Protein AF-0000000080098002 (afdb_homodimer)

pLDDT: mean 81.78, std 16.82, range [31.64, 97.38]

Foldseek 3Di:
DEEAEAEDPVGAAADEAEADAEDLPQPPPDDCVVHDQWDKDDDPDQKIWIDGDFWIFIWGKDFDPDKDFDWAWPPPVPVPDDYTYIYGHHIYGMYTYGHDYIHGNPPPPPD/DEEAEAEDPVGAAEDEAEADAEDLPQPPPDDCVVHDQWDKDDDPDFKIWIDGDQWIFIWGKDFDPDKDWDWAWDPPVPVPDDYTYIYGHHIYGMYTYGHDYIDGNPPPPPD

Sequence (222 aa):
MQIKLIPTPDGINEWMAIELHGMISPQEGSSFDGKTLGTICWGDRNNVYMIIGNQTLEGKISKTDRPLLVIQRSGDKNQDCGEKNATVKAVIRKKLVFKTRPRPLVLSTSIMQIKLIPTPDGINEWMAIELHGMISPQEGSSFDGKTLGTICWGDRNNVYMIIGNQTLEGKISKTDRPLLVIQRSGDKNQDCGEKNATVKAVIRKKLVFKTRPRPLVLSTSI

Organism: NCBI:txid1611254

Structure (mmCIF, N/CA/C/O backbone):
data_AF-0000000080098002-model_v1
#
loop_
_entity.id
_entity.type
_entity.pdbx_description
1 polymer 'Uncharacterized protein'
#
loop_
_atom_site.group_PDB
_atom_site.id
_atom_site.type_symbol
_atom_site.label_atom_id
_atom_site.label_alt_id
_atom_site.label_comp_id
_atom_site.label_asym_id
_atom_site.label_entity_id
_atom_site.label_seq_id
_atom_site.pdbx_PDB_ins_code
_atom_site.Cartn_x
_atom_site.Cartn_y
_atom_site.Cartn_z
_atom_site.occupancy
_atom_site.B_iso_or_equiv
_atom_site.auth_seq_id
_atom_site.auth_comp_id
_atom_site.auth_asym_id
_atom_site.auth_atom_id
_atom_site.pdbx_PDB_model_num
ATOM 1 N N . MET A 1 1 ? 13.406 19.328 6.195 1 81 1 MET A N 1
ATOM 2 C CA . MET A 1 1 ? 12.906 18.781 4.938 1 81 1 MET A CA 1
ATOM 3 C C . MET A 1 1 ? 11.438 18.406 5.055 1 81 1 MET A C 1
ATOM 5 O O . MET A 1 1 ? 11 17.922 6.105 1 81 1 MET A O 1
ATOM 9 N N . GLN A 1 2 ? 10.609 18.984 4.133 1 89.38 2 GLN A N 1
ATOM 10 C CA . GLN A 1 2 ? 9.18 18.719 4.211 1 89.38 2 GLN A CA 1
ATOM 11 C C . GLN A 1 2 ? 8.664 18.078 2.922 1 89.38 2 GLN A C 1
ATOM 13 O O . GLN A 1 2 ? 9.219 18.312 1.845 1 89.38 2 GLN A O 1
ATOM 18 N N . ILE A 1 3 ? 7.625 17.25 3.066 1 92.81 3 ILE A N 1
ATOM 19 C CA . ILE A 1 3 ? 6.992 16.609 1.924 1 92.81 3 ILE A CA 1
ATOM 20 C C . ILE A 1 3 ? 5.484 16.844 1.96 1 92.81 3 ILE A C 1
ATOM 22 O O . ILE A 1 3 ? 4.816 16.516 2.939 1 92.81 3 ILE A O 1
ATOM 26 N N . LYS A 1 4 ? 5.016 17.453 0.95 1 93.25 4 LYS A N 1
ATOM 27 C CA . LYS A 1 4 ? 3.574 17.656 0.835 1 93.25 4 LYS A CA 1
ATOM 28 C C . LYS A 1 4 ? 2.896 16.438 0.219 1 93.25 4 LYS A C 1
ATOM 30 O O . LYS A 1 4 ? 3.354 15.906 -0.798 1 93.25 4 LYS A O 1
ATOM 35 N N . LEU A 1 5 ? 1.887 16.047 0.808 1 93.62 5 LEU A N 1
ATOM 36 C CA . LEU A 1 5 ? 1.094 14.93 0.316 1 93.62 5 LEU A CA 1
ATOM 37 C C . LEU A 1 5 ? -0.047 15.414 -0.571 1 93.62 5 LEU A C 1
ATOM 39 O O . LEU A 1 5 ? -0.961 16.094 -0.097 1 93.62 5 LEU A O 1
ATOM 43 N N . ILE A 1 6 ? -0.059 15.047 -1.746 1 92.88 6 ILE A N 1
ATOM 44 C CA . ILE A 1 6 ? -1.059 15.5 -2.705 1 92.88 6 ILE A CA 1
ATOM 45 C C . ILE A 1 6 ? -1.745 14.297 -3.35 1 92.88 6 ILE A C 1
ATOM 47 O O . ILE A 1 6 ? -1.105 13.516 -4.059 1 92.88 6 ILE A O 1
ATOM 51 N N . PRO A 1 7 ? -3.051 14.164 -3.123 1 93 7 PRO A N 1
ATOM 52 C CA . PRO A 1 7 ? -3.75 13.062 -3.793 1 93 7 PRO A CA 1
ATOM 53 C C . PRO A 1 7 ? -3.777 13.219 -5.312 1 93 7 PRO A C 1
ATOM 55 O O . PRO A 1 7 ? -3.574 14.32 -5.824 1 93 7 PRO A O 1
ATOM 58 N N . THR A 1 8 ? -3.998 12.133 -5.984 1 91.88 8 THR A N 1
ATOM 59 C CA . THR A 1 8 ? -4.191 12.203 -7.426 1 91.88 8 THR A CA 1
ATOM 60 C C . THR A 1 8 ? -5.387 13.094 -7.766 1 91.88 8 THR A C 1
ATOM 62 O O . THR A 1 8 ? -6.266 13.305 -6.93 1 91.88 8 THR A O 1
ATOM 65 N N . PRO A 1 9 ? -5.383 13.672 -8.914 1 88.31 9 PRO A N 1
ATOM 66 C CA . PRO A 1 9 ? -6.508 14.523 -9.32 1 88.31 9 PRO A CA 1
ATOM 67 C C . PRO A 1 9 ? -7.852 13.797 -9.219 1 88.31 9 PRO A C 1
ATOM 69 O O . PRO A 1 9 ? -8.883 14.438 -8.984 1 88.31 9 PRO A O 1
ATOM 72 N N . ASP A 1 10 ? -7.898 12.461 -9.422 1 87.62 10 ASP A N 1
ATOM 73 C CA . ASP A 1 10 ? -9.125 11.672 -9.344 1 87.62 10 ASP A CA 1
ATOM 74 C C . ASP A 1 10 ? -9.445 11.297 -7.898 1 87.62 10 ASP A C 1
ATOM 76 O O . ASP A 1 10 ? -10.406 10.57 -7.637 1 87.62 10 ASP A O 1
ATOM 80 N N . GLY A 1 11 ? -8.641 11.82 -6.996 1 88.25 11 GLY A N 1
ATOM 81 C CA . GLY A 1 11 ? -8.844 11.508 -5.59 1 88.25 11 GLY A CA 1
ATOM 82 C C . GLY A 1 11 ? -8.023 10.32 -5.121 1 88.25 11 GLY A C 1
ATOM 83 O O . GLY A 1 11 ? -6.984 10.008 -5.707 1 88.25 11 GLY A O 1
ATOM 84 N N . ILE A 1 12 ? -8.492 9.828 -4.051 1 86.75 12 ILE A N 1
ATOM 85 C CA . ILE A 1 12 ? -7.809 8.68 -3.475 1 86.75 12 ILE A CA 1
ATOM 86 C C . ILE A 1 12 ? -8.594 7.406 -3.781 1 86.75 12 ILE A C 1
ATOM 88 O O . ILE A 1 12 ? -9.758 7.273 -3.387 1 86.75 12 ILE A O 1
ATOM 92 N N . ASN A 1 13 ? -8 6.555 -4.531 1 90.31 13 ASN A N 1
ATOM 93 C CA . ASN A 1 13 ? -8.625 5.281 -4.879 1 90.31 13 ASN A CA 1
ATOM 94 C C . ASN A 1 13 ? -8.352 4.215 -3.826 1 90.31 13 ASN A C 1
ATOM 96 O O . ASN A 1 13 ? -7.371 4.305 -3.082 1 90.31 13 ASN A O 1
ATOM 100 N N . GLU A 1 14 ? -9.273 3.275 -3.818 1 94.88 14 GLU A N 1
ATOM 101 C CA . GLU A 1 14 ? -9.047 2.154 -2.91 1 94.88 14 GLU A CA 1
ATOM 102 C C . GLU A 1 14 ? -8.406 0.976 -3.635 1 94.88 14 GLU A C 1
ATOM 104 O O . GLU A 1 14 ? -8.914 0.519 -4.66 1 94.88 14 GLU A O 1
ATOM 109 N N . TRP A 1 15 ? -7.305 0.565 -3.152 1 96.69 15 TRP A N 1
ATOM 110 C CA . TRP A 1 15 ? -6.562 -0.593 -3.643 1 96.69 15 TRP A CA 1
ATOM 111 C C . TRP A 1 15 ? -6.422 -1.648 -2.551 1 96.69 15 TRP A C 1
ATOM 113 O O . TRP A 1 15 ? -6.965 -1.495 -1.455 1 96.69 15 TRP A O 1
ATOM 123 N N . MET A 1 16 ? -5.77 -2.783 -2.908 1 97.06 16 MET A N 1
ATOM 124 C CA . MET A 1 16 ? -5.535 -3.869 -1.958 1 97.06 16 MET A CA 1
ATOM 125 C C . MET A 1 16 ? -4.047 -4.156 -1.812 1 97.06 16 MET A C 1
ATOM 127 O O . MET A 1 16 ? -3.254 -3.811 -2.691 1 97.06 16 MET A O 1
ATOM 131 N N . ALA A 1 17 ? -3.758 -4.742 -0.722 1 97.38 17 ALA A N 1
ATOM 132 C CA . ALA A 1 17 ? -2.375 -5.172 -0.515 1 97.38 17 ALA A CA 1
ATOM 133 C C . ALA A 1 17 ? -2.283 -6.691 -0.402 1 97.38 17 ALA A C 1
ATOM 135 O O . ALA A 1 17 ? -3.264 -7.355 -0.057 1 97.38 17 ALA A O 1
ATOM 136 N N . ILE A 1 18 ? -1.164 -7.254 -0.684 1 95.94 18 ILE A N 1
ATOM 137 C CA . ILE A 1 18 ? -0.85 -8.672 -0.517 1 95.94 18 ILE A CA 1
ATOM 138 C C . ILE A 1 18 ? 0.359 -8.82 0.403 1 95.94 18 ILE A C 1
ATOM 140 O O . ILE A 1 18 ? 1.411 -8.227 0.16 1 95.94 18 ILE A O 1
ATOM 144 N N . GLU A 1 19 ? 0.193 -9.5 1.392 1 94.12 19 GLU A N 1
ATOM 145 C CA . GLU A 1 19 ? 1.282 -9.891 2.279 1 94.12 19 GLU A CA 1
ATOM 146 C C . GLU A 1 19 ? 1.703 -11.336 2.029 1 94.12 19 GLU A C 1
ATOM 148 O O . GLU A 1 19 ? 0.891 -12.258 2.156 1 94.12 19 GLU A O 1
ATOM 153 N N . LEU A 1 20 ? 2.887 -11.586 1.679 1 86.38 20 LEU A N 1
ATOM 154 C CA . LEU A 1 20 ? 3.387 -12.914 1.328 1 86.38 20 LEU A CA 1
ATOM 155 C C . LEU A 1 20 ? 4.387 -13.406 2.367 1 86.38 20 LEU A C 1
ATOM 157 O O . LEU A 1 20 ? 5.301 -12.672 2.754 1 86.38 20 LEU A O 1
ATOM 161 N N . HIS A 1 21 ? 3.947 -14.508 2.875 1 77.88 21 HIS A N 1
ATOM 162 C CA . HIS A 1 21 ? 4.852 -15.156 3.82 1 77.88 21 HIS A CA 1
ATOM 163 C C . HIS A 1 21 ? 5.68 -16.234 3.135 1 77.88 21 HIS A C 1
ATOM 165 O O . HIS A 1 21 ? 5.164 -16.984 2.309 1 77.88 21 HIS A O 1
ATOM 171 N N . GLY A 1 22 ? 7.008 -16.016 3.098 1 69.31 22 GLY A N 1
ATOM 172 C CA . GLY A 1 22 ? 7.867 -17.062 2.584 1 69.31 22 GLY A CA 1
ATOM 173 C C . GLY A 1 22 ? 8.727 -16.625 1.414 1 69.31 22 GLY A C 1
ATOM 174 O O . GLY A 1 22 ? 8.672 -15.461 1.004 1 69.31 22 GLY A O 1
ATOM 175 N N . MET A 1 23 ? 9.688 -17.547 1.001 1 62.81 23 MET A N 1
ATOM 176 C CA . MET A 1 23 ? 10.609 -17.281 -0.098 1 62.81 23 MET A CA 1
ATOM 177 C C . MET A 1 23 ? 9.961 -17.594 -1.442 1 62.81 23 MET A C 1
ATOM 179 O O . MET A 1 23 ? 9.383 -18.672 -1.623 1 62.81 23 MET A O 1
ATOM 183 N N . ILE A 1 24 ? 9.367 -16.438 -2.02 1 63.53 24 ILE A N 1
ATOM 184 C CA . ILE A 1 24 ? 8.898 -16.656 -3.381 1 63.53 24 ILE A CA 1
ATOM 185 C C . ILE A 1 24 ? 10.086 -16.719 -4.336 1 63.53 24 ILE A C 1
ATOM 187 O O . ILE A 1 24 ? 10.906 -15.789 -4.375 1 63.53 24 ILE A O 1
ATOM 191 N N . SER A 1 25 ? 10.594 -17.859 -4.562 1 55.56 25 SER A N 1
ATOM 192 C CA . SER A 1 25 ? 11.695 -18 -5.504 1 55.56 25 SER A CA 1
ATOM 193 C C . SER A 1 25 ? 11.242 -17.719 -6.934 1 55.56 25 SER A C 1
ATOM 195 O O . SER A 1 25 ? 10.375 -18.422 -7.457 1 55.56 25 SER A O 1
ATOM 197 N N . PRO A 1 26 ? 11.422 -16.359 -7.316 1 55.03 26 PRO A N 1
ATOM 198 C CA . PRO A 1 26 ? 11.156 -16.281 -8.758 1 55.03 26 PRO A CA 1
ATOM 199 C C . PRO A 1 26 ? 11.727 -17.469 -9.523 1 55.03 26 PRO A C 1
ATOM 201 O O . PRO A 1 26 ? 12.734 -18.047 -9.117 1 55.03 26 PRO A O 1
ATOM 204 N N . GLN A 1 27 ? 10.891 -18.078 -10.281 1 54.12 27 GLN A N 1
ATOM 205 C CA . GLN A 1 27 ? 11.602 -19.031 -11.133 1 54.12 27 GLN A CA 1
ATOM 206 C C . GLN A 1 27 ? 12.93 -18.453 -11.617 1 54.12 27 GLN A C 1
ATOM 208 O O . GLN A 1 27 ? 13.016 -17.25 -11.914 1 54.12 27 GLN A O 1
ATOM 213 N N . GLU A 1 28 ? 14.039 -19.047 -11.336 1 48.56 28 GLU A N 1
ATOM 214 C CA . GLU A 1 28 ? 15.406 -18.688 -11.711 1 48.56 28 GLU A CA 1
ATOM 215 C C . GLU A 1 28 ? 15.438 -17.906 -13.016 1 48.56 28 GLU A C 1
ATOM 217 O O . GLU A 1 28 ? 14.977 -18.391 -14.055 1 48.56 28 GLU A O 1
ATOM 222 N N . GLY A 1 29 ? 15.883 -16.641 -12.969 1 52.84 29 GLY A N 1
ATOM 223 C CA . GLY A 1 29 ? 16.203 -15.844 -14.133 1 52.84 29 GLY A CA 1
ATOM 224 C C . GLY A 1 29 ? 15.016 -15.023 -14.625 1 52.84 29 GLY A C 1
ATOM 225 O O . GLY A 1 29 ? 15.141 -14.281 -15.609 1 52.84 29 GLY A O 1
ATOM 226 N N . SER A 1 30 ? 13.852 -15.32 -14.172 1 55.59 30 SER A N 1
ATOM 227 C CA . SER A 1 30 ? 12.75 -14.664 -14.867 1 55.59 30 SER A CA 1
ATOM 228 C C . SER A 1 30 ? 12.289 -13.422 -14.125 1 55.59 30 SER A C 1
ATOM 230 O O . SER A 1 30 ? 12.18 -13.43 -12.891 1 55.59 30 SER A O 1
ATOM 232 N N . SER A 1 31 ? 12.688 -12.242 -14.5 1 62.59 31 SER A N 1
ATOM 233 C CA . SER A 1 31 ? 12.055 -10.992 -14.078 1 62.59 31 SER A CA 1
ATOM 234 C C . SER A 1 31 ? 10.57 -10.984 -14.43 1 62.59 31 SER A C 1
ATOM 236 O O . SER A 1 31 ? 10.172 -11.508 -15.469 1 62.59 31 SER A O 1
ATOM 238 N N . PHE A 1 32 ? 9.734 -10.695 -13.492 1 65.12 32 PHE A N 1
ATOM 239 C CA . PHE A 1 32 ? 8.297 -10.664 -13.75 1 65.12 32 PHE A CA 1
ATOM 240 C C . PHE A 1 32 ? 7.887 -9.32 -14.344 1 65.12 32 PHE A C 1
ATOM 242 O O . PHE A 1 32 ? 6.695 -9 -14.406 1 65.12 32 PHE A O 1
ATOM 249 N N . ASP A 1 33 ? 8.938 -8.656 -14.859 1 68.69 33 ASP A N 1
ATOM 250 C CA . ASP A 1 33 ? 8.578 -7.332 -15.359 1 68.69 33 ASP A CA 1
ATOM 251 C C . ASP A 1 33 ? 7.598 -7.434 -16.531 1 68.69 33 ASP A C 1
ATOM 253 O O . ASP A 1 33 ? 7.953 -7.922 -17.594 1 68.69 33 ASP A O 1
ATOM 257 N N . GLY A 1 34 ? 6.426 -6.98 -16.234 1 74.12 34 GLY A N 1
ATOM 258 C CA . GLY A 1 34 ? 5.41 -7 -17.281 1 74.12 34 GLY A CA 1
ATOM 259 C C . GLY A 1 34 ? 4.789 -8.367 -17.484 1 74.12 34 GLY A C 1
ATOM 260 O O . GLY A 1 34 ? 3.943 -8.555 -18.359 1 74.12 34 GLY A O 1
ATOM 261 N N . LYS A 1 35 ? 5.277 -9.289 -16.797 1 84.25 35 LYS A N 1
ATOM 262 C CA . LYS A 1 35 ? 4.715 -10.633 -16.906 1 84.25 35 LYS A CA 1
ATOM 263 C C . LYS A 1 35 ? 3.936 -11 -15.641 1 84.25 35 LYS A C 1
ATOM 265 O O . LYS A 1 35 ? 4.078 -10.352 -14.602 1 84.25 35 LYS A O 1
ATOM 270 N N . THR A 1 36 ? 3.195 -12.016 -15.812 1 87.5 36 THR A N 1
ATOM 271 C CA . THR A 1 36 ? 2.355 -12.438 -14.695 1 87.5 36 THR A CA 1
ATOM 272 C C . THR A 1 36 ? 3.209 -12.953 -13.539 1 87.5 36 THR A C 1
ATOM 274 O O . THR A 1 36 ? 4.016 -13.867 -13.719 1 87.5 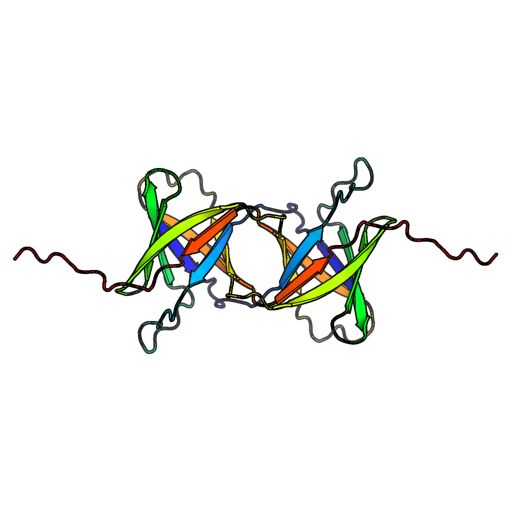36 THR A O 1
ATOM 277 N N . LEU A 1 37 ? 3.062 -12.406 -12.43 1 87.94 37 LEU A N 1
ATOM 278 C CA . LEU A 1 37 ? 3.768 -12.781 -11.203 1 87.94 37 LEU A CA 1
ATOM 279 C C . LEU A 1 37 ? 3.107 -13.984 -10.547 1 87.94 37 LEU A C 1
ATOM 281 O O . LEU A 1 37 ? 3.791 -14.836 -9.977 1 87.94 37 LEU A O 1
ATOM 285 N N . GLY A 1 38 ? 1.783 -14 -10.672 1 91.31 38 GLY A N 1
ATOM 286 C CA . GLY A 1 38 ? 0.974 -15.031 -10.047 1 91.31 38 GLY A CA 1
ATOM 287 C C . GLY A 1 38 ? -0.514 -14.852 -10.281 1 91.31 38 GLY A C 1
ATOM 288 O O . GLY A 1 38 ? -0.929 -13.898 -10.953 1 91.31 38 GLY A O 1
ATOM 289 N N . THR A 1 39 ? -1.172 -15.922 -9.781 1 92.12 39 THR A N 1
ATOM 290 C CA . THR A 1 39 ? -2.621 -15.922 -9.953 1 92.12 39 THR A CA 1
ATOM 291 C C . THR A 1 39 ? -3.324 -16.109 -8.609 1 92.12 39 THR A C 1
ATOM 293 O O . THR A 1 39 ? -2.986 -17.016 -7.852 1 92.12 39 THR A O 1
ATOM 296 N N . ILE A 1 40 ? -4.234 -15.195 -8.344 1 93.88 40 ILE A N 1
ATOM 297 C CA . ILE A 1 40 ? -5.047 -15.281 -7.137 1 93.88 40 ILE A CA 1
ATOM 298 C C . ILE A 1 40 ? -6.359 -16 -7.449 1 93.88 40 ILE A C 1
ATOM 300 O O . ILE A 1 40 ? -7 -15.719 -8.469 1 93.88 40 ILE A O 1
ATOM 304 N N . CYS A 1 41 ? -6.766 -16.906 -6.637 1 92.75 41 CYS A N 1
ATOM 305 C CA . CYS A 1 41 ? -8.031 -17.625 -6.727 1 92.75 41 CYS A CA 1
ATOM 306 C C . CYS A 1 41 ? -8.812 -17.516 -5.426 1 92.75 41 CYS A C 1
ATOM 308 O O . CYS A 1 41 ? -8.266 -17.75 -4.344 1 92.75 41 CYS A O 1
ATOM 310 N N . TRP A 1 42 ? -9.992 -17.109 -5.652 1 90.56 42 TRP A N 1
ATOM 311 C CA . TRP A 1 42 ? -10.82 -16.984 -4.457 1 90.56 42 TRP A CA 1
ATOM 312 C C . TRP A 1 42 ? -11.406 -18.344 -4.059 1 90.56 42 TRP A C 1
ATOM 314 O O . TRP A 1 42 ? -11.875 -19.094 -4.91 1 90.56 42 TRP A O 1
ATOM 324 N N . GLY A 1 43 ? -11.289 -18.656 -2.809 1 88.38 43 GLY A N 1
ATOM 325 C CA . GLY A 1 43 ? -11.93 -19.828 -2.25 1 88.38 43 GLY A CA 1
ATOM 326 C C . GLY A 1 43 ? -13.242 -19.531 -1.561 1 88.38 43 GLY A C 1
ATOM 327 O O . GLY A 1 43 ? -13.938 -18.578 -1.929 1 88.38 43 GLY A O 1
ATOM 328 N N . ASP A 1 44 ? -13.68 -20.469 -0.71 1 87.69 44 ASP A N 1
ATOM 329 C CA . ASP A 1 44 ? -14.891 -20.25 0.082 1 87.69 44 ASP A CA 1
ATOM 330 C C . ASP A 1 44 ? -14.641 -19.234 1.195 1 87.69 44 ASP A C 1
ATOM 332 O O . ASP A 1 44 ? -13.508 -19.062 1.646 1 87.69 44 ASP A O 1
ATOM 336 N N . ARG A 1 45 ? -15.711 -18.453 1.558 1 84.25 45 ARG A N 1
ATOM 337 C CA . ARG A 1 45 ? -15.688 -17.469 2.637 1 84.25 45 ARG A CA 1
ATOM 338 C C . ARG A 1 45 ? -14.539 -16.484 2.453 1 84.25 45 ARG A C 1
ATOM 340 O O . ARG A 1 45 ? -14.469 -15.781 1.438 1 84.25 45 ARG A O 1
ATOM 347 N N . ASN A 1 46 ? -13.586 -16.391 3.426 1 87.06 46 ASN A N 1
ATOM 348 C CA . ASN A 1 46 ? -12.516 -15.398 3.412 1 87.06 46 ASN A CA 1
ATOM 349 C C . ASN A 1 46 ? -11.172 -16.031 3.041 1 87.06 46 ASN A C 1
ATOM 351 O O . ASN A 1 46 ? -10.117 -15.43 3.252 1 87.06 46 ASN A O 1
ATOM 355 N N . ASN A 1 47 ? -11.391 -17.281 2.375 1 92.94 47 ASN A N 1
ATOM 356 C CA . ASN A 1 47 ? -10.156 -17.938 1.965 1 92.94 47 ASN A CA 1
ATOM 357 C C . ASN A 1 47 ? -9.719 -17.5 0.572 1 92.94 47 ASN A C 1
ATOM 359 O O . ASN A 1 47 ? -10.555 -17.297 -0.313 1 92.94 47 ASN A O 1
ATOM 363 N N . VAL A 1 48 ? -8.406 -17.406 0.387 1 94 48 VAL A N 1
ATOM 364 C CA . VAL A 1 48 ? -7.836 -17.062 -0.908 1 94 48 VAL A CA 1
ATOM 365 C C . VAL A 1 48 ? -6.574 -17.891 -1.158 1 94 48 VAL A C 1
ATOM 367 O O . VAL A 1 48 ? -5.867 -18.25 -0.217 1 94 48 VAL A O 1
ATOM 370 N N . TYR A 1 49 ? -6.375 -18.141 -2.447 1 92.88 49 TYR A N 1
ATOM 371 C CA . TYR A 1 49 ? -5.211 -18.906 -2.861 1 92.88 49 TYR A CA 1
ATOM 372 C C . TYR A 1 49 ? -4.387 -18.141 -3.893 1 92.88 49 TYR A C 1
ATOM 374 O O . TYR A 1 49 ? -4.93 -17.344 -4.648 1 92.88 49 TYR A O 1
ATOM 382 N N . MET A 1 50 ? -3.178 -18.484 -3.893 1 92.62 50 MET A N 1
ATOM 383 C CA . MET A 1 50 ? -2.293 -17.922 -4.902 1 92.62 50 MET A CA 1
ATOM 384 C C . MET A 1 50 ? -1.392 -18.984 -5.504 1 92.62 50 MET A C 1
ATOM 386 O O . MET A 1 50 ? -0.861 -19.828 -4.785 1 92.62 50 MET A O 1
ATOM 390 N N . ILE A 1 51 ? -1.287 -18.859 -6.734 1 91.25 51 ILE A N 1
ATOM 391 C CA . ILE A 1 51 ? -0.352 -19.719 -7.449 1 91.25 51 ILE A CA 1
ATOM 392 C C . ILE A 1 51 ? 0.807 -18.875 -7.992 1 91.25 51 ILE A C 1
ATOM 394 O O . ILE A 1 51 ? 0.596 -17.938 -8.758 1 91.25 51 ILE A O 1
ATOM 398 N N . ILE A 1 52 ? 1.954 -19.219 -7.621 1 87.31 52 ILE A N 1
ATOM 399 C CA . ILE A 1 52 ? 3.16 -18.578 -8.117 1 87.31 52 ILE A CA 1
ATOM 400 C C . ILE A 1 52 ? 4.141 -19.625 -8.641 1 87.31 52 ILE A C 1
ATOM 402 O O . ILE A 1 52 ? 4.648 -20.438 -7.863 1 87.31 52 ILE A O 1
ATOM 406 N N . GLY A 1 53 ? 4.52 -19.281 -9.961 1 81.31 53 GLY A N 1
ATOM 407 C CA . GLY A 1 53 ? 5.312 -20.344 -10.547 1 81.31 53 GLY A CA 1
ATOM 408 C C . GLY A 1 53 ? 4.641 -21.703 -10.477 1 81.31 53 GLY A C 1
ATOM 409 O O . GLY A 1 53 ? 3.529 -21.875 -10.977 1 81.31 53 GLY A O 1
ATOM 410 N N . ASN A 1 54 ? 5.344 -22.578 -9.688 1 82.56 54 ASN A N 1
ATOM 411 C CA . ASN A 1 54 ? 4.832 -23.922 -9.508 1 82.56 54 ASN A CA 1
ATOM 412 C C . ASN A 1 54 ? 4.434 -24.188 -8.062 1 82.56 54 ASN A C 1
ATOM 414 O O . ASN A 1 54 ? 4.316 -25.344 -7.645 1 82.56 54 ASN A O 1
ATOM 418 N N . GLN A 1 55 ? 4.254 -23.156 -7.367 1 86.31 55 GLN A N 1
ATOM 419 C CA . GLN A 1 55 ? 3.908 -23.266 -5.953 1 86.31 55 GLN A CA 1
ATOM 420 C C . GLN A 1 55 ? 2.535 -22.656 -5.68 1 86.31 55 GLN A C 1
ATOM 422 O O . GLN A 1 55 ? 2.115 -21.719 -6.371 1 86.31 55 GLN A O 1
ATOM 427 N N . THR A 1 56 ? 1.906 -23.234 -4.645 1 89.12 56 THR A N 1
ATOM 428 C CA . THR A 1 56 ? 0.619 -22.703 -4.207 1 89.12 56 THR A CA 1
ATOM 429 C C . THR A 1 56 ? 0.699 -22.219 -2.768 1 89.12 56 THR A C 1
ATOM 431 O O . THR A 1 56 ? 1.31 -22.8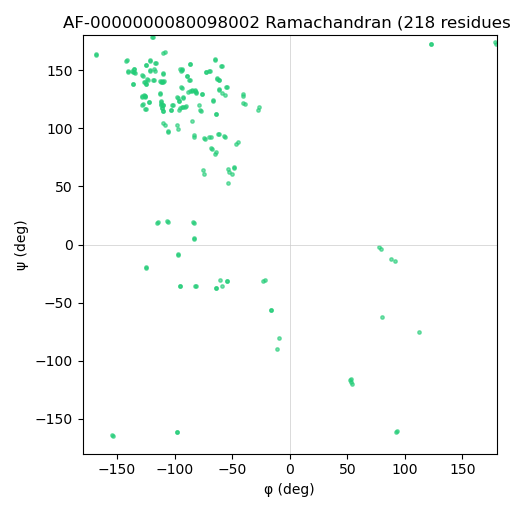59 -1.915 1 89.12 56 THR A O 1
ATOM 434 N N . LEU A 1 57 ? 0.003 -21.078 -2.539 1 90.69 57 LEU A N 1
ATOM 435 C CA . LEU A 1 57 ? -0.105 -20.516 -1.193 1 90.69 57 LEU A CA 1
ATOM 436 C C . LEU A 1 57 ? -1.565 -20.359 -0.785 1 90.69 57 LEU A C 1
ATOM 438 O O . LEU A 1 57 ? -2.412 -20.016 -1.612 1 90.69 57 LEU A O 1
ATOM 442 N N . GLU A 1 58 ? -1.771 -20.641 0.467 1 92.38 58 GLU A N 1
ATOM 443 C CA . GLU A 1 58 ? -3.1 -20.422 1.028 1 92.38 58 GLU A CA 1
ATOM 444 C C . GLU A 1 58 ? -3.096 -19.234 1.996 1 92.38 58 GLU A C 1
ATOM 446 O O . GLU A 1 58 ? -2.18 -19.094 2.807 1 92.38 58 GLU A O 1
ATOM 451 N N . GLY A 1 59 ? -4.164 -18.5 1.9 1 94.31 59 GLY A N 1
ATOM 452 C CA . GLY A 1 59 ? -4.277 -17.344 2.777 1 94.31 59 GLY A CA 1
ATOM 453 C C . GLY A 1 59 ? -5.711 -16.938 3.051 1 94.31 59 GLY A C 1
ATOM 454 O O . GLY A 1 59 ? -6.629 -17.734 2.908 1 94.31 59 GLY A O 1
ATOM 455 N N . LYS A 1 60 ? -5.824 -15.625 3.596 1 95.38 60 LYS A N 1
ATOM 456 C CA . LYS A 1 60 ? -7.121 -15.062 3.947 1 95.38 60 LYS A CA 1
ATOM 457 C C . LYS A 1 60 ? -7.184 -13.578 3.605 1 95.38 60 LYS A C 1
ATOM 459 O O . LYS A 1 60 ? -6.148 -12.922 3.475 1 95.38 60 LYS A O 1
ATOM 464 N N . ILE A 1 61 ? -8.422 -13.203 3.473 1 94.62 61 ILE A N 1
ATOM 465 C CA . ILE A 1 61 ? -8.656 -11.773 3.363 1 94.62 61 ILE A CA 1
ATOM 466 C C . 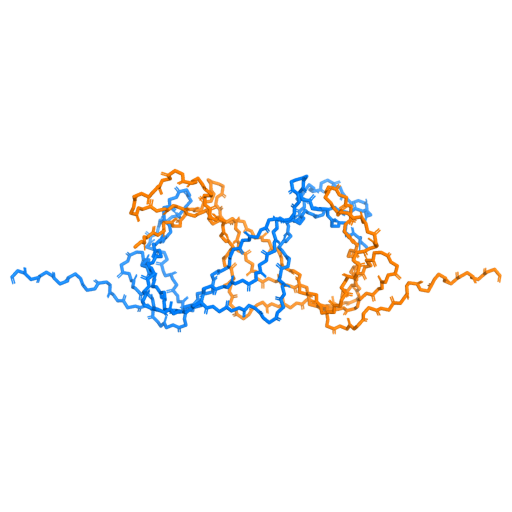ILE A 1 61 ? -8.789 -11.164 4.758 1 94.62 61 ILE A C 1
ATOM 468 O O . ILE A 1 61 ? -9.523 -11.68 5.598 1 94.62 61 ILE A O 1
ATOM 472 N N . SER A 1 62 ? -8.117 -10.117 4.98 1 94.69 62 SER A N 1
ATOM 473 C CA . SER A 1 62 ? -8.164 -9.445 6.273 1 94.69 62 SER A CA 1
ATOM 474 C C . SER A 1 62 ? -8.297 -7.938 6.105 1 94.69 62 SER A C 1
ATOM 476 O O . SER A 1 62 ? -7.758 -7.359 5.16 1 94.69 62 SER A O 1
ATOM 478 N N . LYS A 1 63 ? -8.969 -7.355 7.066 1 94.94 63 LYS A N 1
ATOM 479 C CA . LYS A 1 63 ? -9.031 -5.895 7.121 1 94.94 63 LYS A CA 1
ATOM 480 C C . LYS A 1 63 ? -7.84 -5.328 7.895 1 94.94 63 LYS A C 1
ATOM 482 O O . LYS A 1 63 ? -7.398 -5.918 8.883 1 94.94 63 LYS A O 1
ATOM 487 N N . THR A 1 64 ? -7.383 -4.281 7.43 1 92.81 64 THR A N 1
ATOM 488 C CA . THR A 1 64 ? -6.348 -3.604 8.195 1 92.81 64 THR A CA 1
ATOM 489 C C . THR A 1 64 ? -6.93 -2.992 9.469 1 92.81 64 THR A C 1
ATOM 491 O O . THR A 1 64 ? -8.102 -2.609 9.5 1 92.81 64 THR A O 1
ATOM 494 N N . ASP A 1 65 ? 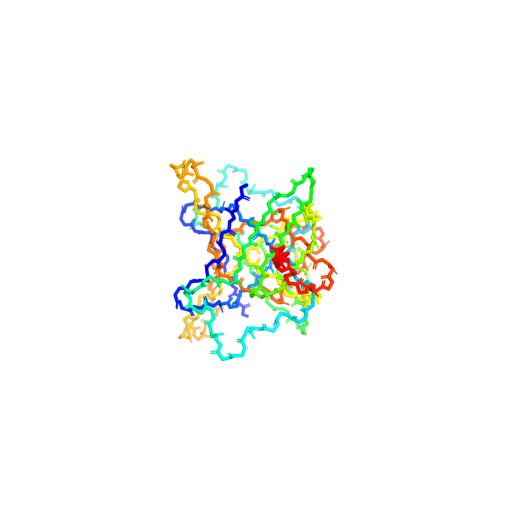-6.129 -2.932 10.461 1 88.88 65 ASP A N 1
ATOM 495 C CA . ASP A 1 65 ? -6.582 -2.283 11.688 1 88.88 65 ASP A CA 1
ATOM 496 C C . ASP A 1 65 ? -6.852 -0.798 11.453 1 88.88 65 ASP A C 1
ATOM 498 O O . ASP A 1 65 ? -7.789 -0.235 12.023 1 88.88 65 ASP A O 1
ATOM 502 N N . ARG A 1 66 ? -6.012 -0.251 10.656 1 88.44 66 ARG A N 1
ATOM 503 C CA . ARG A 1 66 ? -6.145 1.135 10.219 1 88.44 66 ARG A CA 1
ATOM 504 C C . ARG A 1 66 ? -5.906 1.258 8.719 1 88.44 66 ARG A C 1
ATOM 506 O O . ARG A 1 66 ? -5.098 0.52 8.148 1 88.44 66 ARG A O 1
ATOM 513 N N . PRO A 1 67 ? -6.566 2.264 8.172 1 92.75 67 PRO A N 1
ATOM 514 C CA . PRO A 1 67 ? -6.277 2.477 6.754 1 92.75 67 PRO A CA 1
ATOM 515 C C . PRO A 1 67 ? -4.82 2.857 6.496 1 92.75 67 PRO A C 1
ATOM 517 O O . PRO A 1 67 ? -4.211 3.564 7.301 1 92.75 67 PRO A O 1
ATOM 520 N N . LEU A 1 68 ? -4.344 2.336 5.398 1 95.62 68 LEU A N 1
ATOM 521 C CA . LEU A 1 68 ? -2.988 2.662 4.973 1 95.62 68 LEU A CA 1
ATOM 522 C C . LEU A 1 68 ? -3.006 3.525 3.715 1 95.62 68 LEU A C 1
ATOM 524 O O . LEU A 1 68 ? -3.543 3.117 2.684 1 95.62 68 LEU A O 1
ATOM 528 N N . LEU A 1 69 ? -2.492 4.715 3.84 1 95.5 69 LEU A N 1
ATOM 529 C CA . LEU A 1 69 ? -2.283 5.516 2.639 1 95.5 69 LEU A CA 1
ATOM 530 C C . LEU A 1 69 ? -0.992 5.113 1.935 1 95.5 69 LEU A C 1
ATOM 532 O O . LEU A 1 69 ? 0.053 4.977 2.576 1 95.5 69 LEU A O 1
ATOM 536 N N . VAL A 1 70 ? -1.046 4.879 0.675 1 97.25 70 VAL A N 1
ATOM 537 C CA . VAL A 1 70 ? 0.126 4.551 -0.129 1 97.25 70 VAL A CA 1
ATOM 538 C C . VAL A 1 70 ? 0.641 5.805 -0.829 1 97.25 70 VAL A C 1
ATOM 540 O O . VAL A 1 70 ? -0.105 6.473 -1.549 1 97.25 70 VAL A O 1
ATOM 543 N N . ILE A 1 71 ? 1.929 6.07 -0.627 1 96.44 71 ILE A N 1
ATOM 544 C CA . ILE A 1 71 ? 2.449 7.309 -1.197 1 96.44 71 ILE A CA 1
ATOM 545 C C . ILE A 1 71 ? 3.66 7.004 -2.074 1 96.44 71 ILE A C 1
ATOM 547 O O . ILE A 1 71 ? 4.449 6.109 -1.767 1 96.44 71 ILE A O 1
ATOM 551 N N . GLN A 1 72 ? 3.723 7.648 -3.117 1 95.38 72 GLN A N 1
ATOM 552 C CA . GLN A 1 72 ? 4.855 7.617 -4.035 1 95.38 72 GLN A CA 1
ATOM 553 C C . GLN A 1 72 ? 5.621 8.938 -4.008 1 95.38 72 GLN A C 1
ATOM 555 O O . GLN A 1 72 ? 5.066 9.992 -4.328 1 95.38 72 GLN A O 1
ATOM 560 N N . ARG A 1 73 ? 6.871 8.883 -3.66 1 89.94 73 ARG A N 1
ATOM 561 C CA . ARG A 1 73 ? 7.688 10.094 -3.619 1 89.94 73 ARG A CA 1
ATOM 562 C C . ARG A 1 73 ? 8.086 10.539 -5.023 1 89.94 73 ARG A C 1
ATOM 564 O O . ARG A 1 73 ? 8.453 9.703 -5.859 1 89.94 73 ARG A O 1
ATOM 571 N N . SER A 1 74 ? 7.891 11.727 -5.355 1 81.25 74 SER A N 1
ATOM 572 C CA . SER A 1 74 ? 8.234 12.266 -6.668 1 81.25 74 SER A CA 1
ATOM 573 C C . SER A 1 74 ? 9.742 12.305 -6.871 1 81.25 74 SER A C 1
ATOM 575 O O . SER A 1 74 ? 10.492 12.594 -5.938 1 81.25 74 SER A O 1
ATOM 577 N N . GLY A 1 75 ? 10.547 11.109 -7.309 1 63.5 75 GLY A N 1
ATOM 578 C CA . GLY A 1 75 ? 11.969 11.047 -7.629 1 63.5 75 GLY A CA 1
ATOM 579 C C . GLY A 1 75 ? 12.555 12.398 -8 1 63.5 75 GLY A C 1
ATOM 580 O O . GLY A 1 75 ? 13.727 12.492 -8.375 1 63.5 75 GLY A O 1
ATOM 581 N N . ASP A 1 76 ? 11.883 13.195 -8.523 1 51.25 76 ASP A N 1
ATOM 582 C CA . ASP A 1 76 ? 12.641 14.258 -9.172 1 51.25 76 ASP A CA 1
ATOM 583 C C . ASP A 1 76 ? 13.742 14.789 -8.258 1 51.25 76 ASP A C 1
ATOM 585 O O . ASP A 1 76 ? 13.469 15.219 -7.133 1 51.25 76 ASP A O 1
ATOM 589 N N . LYS A 1 77 ? 14.969 13.984 -8.391 1 48.56 77 LYS A N 1
ATOM 590 C CA . LYS A 1 77 ? 16.297 14.367 -7.926 1 48.56 77 LYS A CA 1
ATOM 591 C C . LYS A 1 77 ? 16.359 15.859 -7.633 1 48.56 77 LYS A C 1
ATOM 593 O O . LYS A 1 77 ? 17.281 16.328 -6.941 1 48.56 77 LYS A O 1
ATOM 598 N N . ASN A 1 78 ? 16 16.516 -8.734 1 42.44 78 ASN A N 1
ATOM 599 C CA . ASN A 1 78 ? 16.516 17.875 -8.781 1 42.44 78 ASN A CA 1
ATOM 600 C C . ASN A 1 78 ? 16 18.703 -7.605 1 42.44 78 ASN A C 1
ATOM 602 O O . ASN A 1 78 ? 16.297 19.891 -7.508 1 42.44 78 ASN A O 1
ATOM 606 N N . GLN A 1 79 ? 14.758 18.312 -7.195 1 46.25 79 GLN A N 1
ATOM 607 C CA . GLN A 1 79 ? 14.43 19.469 -6.371 1 46.25 79 GLN A CA 1
ATOM 608 C C . GLN A 1 79 ? 15.18 19.422 -5.043 1 46.25 79 GLN A C 1
ATOM 610 O O . GLN A 1 79 ? 14.875 18.609 -4.172 1 46.25 79 GLN A O 1
ATOM 615 N N . ASP A 1 80 ? 16.422 19.5 -5.176 1 44.91 80 ASP A N 1
ATOM 616 C CA . ASP A 1 80 ? 17.391 19.766 -4.105 1 44.91 80 ASP A CA 1
ATOM 617 C C . ASP A 1 80 ? 16.672 20.203 -2.828 1 44.91 80 ASP A C 1
ATOM 619 O O . ASP A 1 80 ? 16.984 19.719 -1.739 1 44.91 80 ASP A O 1
ATOM 623 N N . CYS A 1 81 ? 16.453 21.656 -2.707 1 45.12 81 CYS A N 1
ATOM 624 C CA . CYS A 1 81 ? 16.266 22.656 -1.667 1 45.12 81 CYS A CA 1
ATOM 625 C C . CYS A 1 81 ? 14.797 22.734 -1.252 1 45.12 81 CYS A C 1
ATOM 627 O O . CYS A 1 81 ? 13.93 23.031 -2.074 1 45.12 81 CYS A O 1
ATOM 629 N N . GLY A 1 82 ? 14.156 22.266 -0.075 1 60.47 82 GLY A N 1
ATOM 630 C CA . GLY A 1 82 ? 13.164 22.578 0.939 1 60.47 82 GLY A CA 1
ATOM 631 C C . GLY A 1 82 ? 11.938 21.688 0.874 1 60.47 82 GLY A C 1
ATOM 632 O O . GLY A 1 82 ? 11.633 20.969 1.827 1 60.47 82 GLY A O 1
ATOM 633 N N . GLU A 1 83 ? 10.992 21.969 -0.21 1 65 83 GLU A N 1
ATOM 634 C CA . GLU A 1 83 ? 9.648 21.422 -0.183 1 65 83 GLU A CA 1
ATOM 635 C C . GLU A 1 83 ? 9.484 20.312 -1.224 1 65 83 GLU A C 1
ATOM 637 O O . GLU A 1 83 ? 9.656 20.547 -2.422 1 65 83 GLU A O 1
ATOM 642 N N . LYS A 1 84 ? 9.484 18.984 -0.927 1 86.5 84 LYS A N 1
ATOM 643 C CA . LYS A 1 84 ? 9.211 17.859 -1.817 1 86.5 84 LYS A CA 1
ATOM 644 C C . LYS A 1 84 ? 7.742 17.453 -1.752 1 86.5 84 LYS A C 1
ATOM 646 O O . LYS A 1 84 ? 7.027 17.828 -0.824 1 86.5 84 LYS A O 1
ATOM 651 N N . ASN A 1 85 ? 7.277 16.906 -2.875 1 91.12 85 ASN A N 1
ATOM 652 C CA . ASN A 1 85 ? 5.91 16.406 -2.912 1 91.12 85 ASN A CA 1
ATOM 653 C C . ASN A 1 85 ? 5.871 14.875 -2.992 1 91.12 85 ASN A C 1
ATOM 655 O O . ASN A 1 85 ? 6.793 14.258 -3.527 1 91.12 85 ASN A O 1
ATOM 659 N N . ALA A 1 86 ? 4.949 14.289 -2.445 1 94.06 86 ALA A N 1
ATOM 660 C CA . ALA A 1 86 ? 4.578 12.883 -2.615 1 94.06 86 ALA A CA 1
ATOM 661 C C . ALA A 1 86 ? 3.115 12.75 -3.035 1 94.06 86 ALA A C 1
ATOM 663 O O . ALA A 1 86 ? 2.25 13.469 -2.533 1 94.06 86 ALA A O 1
ATOM 664 N N . THR A 1 87 ? 2.914 11.922 -3.887 1 94.44 87 THR A N 1
ATOM 665 C CA . THR A 1 87 ? 1.553 11.695 -4.359 1 94.44 87 THR A CA 1
ATOM 666 C C . THR A 1 87 ? 0.887 10.57 -3.568 1 94.44 87 THR A C 1
ATOM 668 O O . THR A 1 87 ? 1.456 9.484 -3.418 1 94.44 87 THR A O 1
ATOM 671 N N . VAL A 1 88 ? -0.256 10.867 -3.035 1 95.06 88 VAL A N 1
ATOM 672 C CA . VAL A 1 88 ? -1.079 9.828 -2.424 1 95.06 88 VAL A CA 1
ATOM 673 C C . VAL A 1 88 ? -1.802 9.031 -3.512 1 95.06 88 VAL A C 1
ATOM 675 O O . VAL A 1 88 ? -2.727 9.547 -4.148 1 95.06 88 VAL A O 1
ATOM 678 N N . LYS A 1 89 ? -1.489 7.781 -3.619 1 94.38 89 LYS A N 1
ATOM 679 C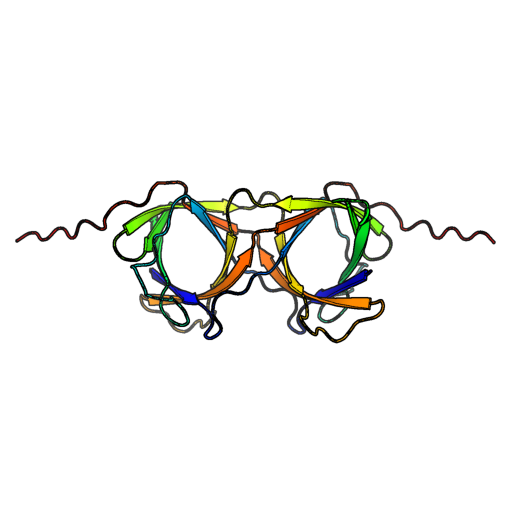 CA . LYS A 1 89 ? -1.941 6.996 -4.766 1 94.38 89 LYS A CA 1
ATOM 680 C C . LYS A 1 89 ? -3.227 6.238 -4.438 1 94.38 89 LYS A C 1
ATOM 682 O O . LYS A 1 89 ? -4.078 6.051 -5.309 1 94.38 89 LYS A O 1
ATOM 687 N N . ALA A 1 90 ? -3.352 5.793 -3.234 1 95.88 90 ALA A N 1
ATOM 688 C CA . ALA A 1 90 ? -4.48 4.941 -2.867 1 95.88 90 ALA A CA 1
ATOM 689 C C . ALA A 1 90 ? -4.57 4.777 -1.353 1 95.88 90 ALA A C 1
ATOM 691 O O . ALA A 1 90 ? -3.635 5.121 -0.627 1 95.88 90 ALA A O 1
ATOM 692 N N . VAL A 1 91 ? -5.684 4.34 -0.95 1 95.31 91 VAL A N 1
ATOM 693 C CA . VAL A 1 91 ? -5.875 3.875 0.42 1 95.31 91 VAL A CA 1
ATOM 694 C C . VAL A 1 91 ? -6.09 2.363 0.429 1 95.31 91 VAL A C 1
ATOM 696 O O . VAL A 1 91 ? -6.781 1.823 -0.439 1 95.31 91 VAL A O 1
ATOM 699 N N . ILE A 1 92 ? -5.5 1.729 1.39 1 96.75 92 ILE A N 1
ATOM 700 C CA . ILE A 1 92 ? -5.668 0.292 1.573 1 96.75 92 ILE A CA 1
ATOM 701 C C . ILE A 1 92 ? -6.441 0.025 2.863 1 96.75 92 ILE A C 1
ATOM 703 O O . ILE A 1 92 ? -6.039 0.478 3.939 1 96.75 92 ILE A O 1
ATOM 707 N N . ARG A 1 93 ? -7.426 -0.779 2.67 1 96.81 93 ARG A N 1
ATOM 708 C CA . ARG A 1 93 ? -8.227 -1.145 3.832 1 96.81 93 ARG A CA 1
ATOM 709 C C . ARG A 1 93 ? -8.297 -2.658 3.994 1 96.81 93 ARG A C 1
ATOM 711 O O . ARG A 1 93 ? -8.664 -3.158 5.062 1 96.81 93 ARG A O 1
ATOM 718 N N . LYS A 1 94 ? -8.016 -3.4 2.926 1 95.88 94 LYS A N 1
ATOM 719 C CA . LYS A 1 94 ? -8.031 -4.859 2.924 1 95.88 94 LYS A CA 1
ATOM 720 C C . LYS A 1 94 ? -6.727 -5.422 2.367 1 95.88 94 LYS A C 1
ATOM 722 O O . LYS A 1 94 ? -6.152 -4.859 1.431 1 95.88 94 LYS A O 1
ATOM 727 N N . LYS A 1 95 ? -6.379 -6.492 2.92 1 96.19 95 LYS A N 1
ATOM 728 C CA . LYS A 1 95 ? -5.172 -7.145 2.426 1 96.19 95 LYS A CA 1
ATOM 729 C C . LYS A 1 95 ? -5.375 -8.656 2.305 1 96.19 95 LYS A C 1
ATOM 731 O O . LYS A 1 95 ? -6.152 -9.242 3.057 1 96.19 95 LYS A O 1
ATOM 736 N N . LEU A 1 96 ? -4.746 -9.258 1.408 1 96.25 96 LEU A N 1
ATOM 737 C CA . LEU A 1 96 ? -4.609 -10.711 1.292 1 96.25 96 LEU A CA 1
ATOM 738 C C . LEU A 1 96 ? -3.365 -11.195 2.029 1 96.25 96 LEU A C 1
ATOM 740 O O . LEU A 1 96 ? -2.242 -10.828 1.678 1 96.25 96 LEU A O 1
ATOM 744 N N . VAL A 1 97 ? -3.594 -11.992 2.982 1 95.62 97 VAL A N 1
ATOM 745 C CA . VAL A 1 97 ? -2.488 -12.461 3.811 1 95.62 97 VAL A CA 1
ATOM 746 C C . VAL A 1 97 ? -2.227 -13.938 3.537 1 95.62 97 VAL A C 1
ATOM 748 O O . VAL A 1 97 ? -3.061 -14.789 3.846 1 95.62 97 VAL A O 1
ATOM 751 N N . PHE A 1 98 ? -1.052 -14.234 2.988 1 93.31 98 PHE A N 1
ATOM 752 C CA . PHE A 1 98 ? -0.622 -15.609 2.746 1 93.31 98 PHE A CA 1
ATOM 753 C C . PHE A 1 98 ? 0.446 -16.031 3.75 1 93.31 98 PHE A C 1
ATOM 755 O O . PHE A 1 98 ? 1.627 -15.719 3.572 1 93.31 98 PHE A O 1
ATOM 762 N N . LYS A 1 99 ? 0.048 -16.656 4.715 1 85.75 99 LYS A N 1
ATOM 763 C CA . LYS A 1 99 ? 0.924 -16.969 5.836 1 85.75 99 LYS A CA 1
ATOM 764 C C . LYS A 1 99 ? 1.494 -18.391 5.703 1 85.75 99 LYS A C 1
ATOM 766 O O . LYS A 1 99 ? 2.439 -18.75 6.406 1 85.75 99 LYS A O 1
ATOM 771 N N . THR A 1 100 ? 1.058 -19.141 4.828 1 81.88 100 THR A N 1
ATOM 772 C CA . THR A 1 100 ? 1.493 -20.531 4.75 1 81.88 100 THR A CA 1
ATOM 773 C C . THR A 1 100 ? 2.668 -20.688 3.787 1 81.88 100 THR A C 1
ATOM 775 O O . THR A 1 100 ? 2.816 -19.891 2.855 1 81.88 100 THR A O 1
ATOM 778 N N . ARG A 1 101 ? 3.533 -21.641 4.027 1 81.38 101 ARG A N 1
ATOM 779 C CA . ARG A 1 101 ? 4.652 -21.953 3.146 1 81.38 101 ARG A CA 1
ATOM 780 C C . ARG A 1 101 ? 4.16 -22.391 1.772 1 81.38 101 ARG A C 1
ATOM 782 O O . ARG A 1 101 ? 3.148 -23.094 1.663 1 81.38 101 ARG A O 1
ATOM 789 N N . PRO A 1 102 ? 4.859 -21.969 0.783 1 79.81 102 PRO A N 1
ATOM 790 C CA . PRO A 1 102 ? 4.488 -22.391 -0.57 1 79.81 102 PRO A CA 1
ATOM 791 C C . PRO A 1 102 ? 4.57 -23.906 -0.755 1 79.81 102 PRO A C 1
ATOM 793 O O . PRO A 1 102 ? 5.48 -24.547 -0.232 1 79.81 102 PRO A O 1
ATOM 796 N N . ARG A 1 103 ? 3.59 -24.484 -1.325 1 84.44 103 ARG A N 1
ATOM 797 C CA . ARG A 1 103 ? 3.557 -25.906 -1.646 1 84.44 103 ARG A CA 1
ATOM 798 C C . ARG A 1 103 ? 3.613 -26.125 -3.154 1 84.44 103 ARG A C 1
ATOM 800 O O . ARG A 1 103 ? 3.061 -25.328 -3.926 1 84.44 103 ARG A O 1
ATOM 807 N N . PRO A 1 104 ? 4.406 -27.219 -3.629 1 81.56 104 PRO A N 1
ATOM 808 C CA . PRO A 1 104 ? 4.406 -27.516 -5.062 1 81.56 104 PRO A CA 1
ATOM 809 C C . PRO A 1 104 ? 3.002 -27.719 -5.625 1 81.56 104 PRO A C 1
ATOM 811 O O . PRO A 1 104 ? 2.133 -28.266 -4.934 1 81.56 104 PRO A O 1
ATOM 814 N N . LEU A 1 105 ? 2.818 -27.062 -6.824 1 80.56 105 LEU A N 1
ATOM 815 C CA . LEU A 1 105 ? 1.536 -27.25 -7.492 1 80.56 105 LEU A CA 1
ATOM 816 C C . LEU A 1 105 ? 1.354 -28.703 -7.926 1 80.56 105 LEU A C 1
ATOM 818 O O . LEU A 1 105 ? 2.146 -29.219 -8.719 1 80.56 105 LEU A O 1
ATOM 822 N N . VAL A 1 106 ? 1.032 -29.672 -7.211 1 69.44 106 VAL A N 1
ATOM 823 C CA . VAL A 1 106 ? 0.896 -31.078 -7.57 1 69.44 106 VAL A CA 1
ATOM 824 C C . VAL A 1 106 ? -0.089 -31.219 -8.727 1 69.44 106 VAL A C 1
ATOM 826 O O . VAL A 1 106 ? -1.248 -30.812 -8.617 1 69.44 106 VAL A O 1
ATOM 829 N N . LEU A 1 107 ? 0.381 -31.219 -9.977 1 57 107 LEU A N 1
ATOM 830 C CA . LEU A 1 107 ? -0.47 -31.594 -11.102 1 57 107 LEU A CA 1
ATOM 831 C C . LEU A 1 107 ? -0.953 -33.031 -10.961 1 57 107 LEU A C 1
ATOM 833 O O . LEU A 1 107 ? -0.158 -33.938 -10.695 1 57 107 LEU A O 1
ATOM 837 N N . SER A 1 108 ? -2.146 -33.156 -10.391 1 50.59 108 SER A N 1
ATOM 838 C CA . SER A 1 108 ? -2.67 -34.531 -10.422 1 50.59 108 SER A CA 1
ATOM 839 C C . SER A 1 108 ? -2.559 -35.125 -11.812 1 50.59 108 SER A C 1
ATOM 841 O O . SER A 1 108 ? -3.225 -34.688 -12.75 1 50.59 108 SER A O 1
ATOM 843 N N . THR A 1 109 ? -1.443 -35.375 -12.344 1 43.25 109 THR A N 1
ATOM 844 C CA . THR A 1 109 ? -1.401 -36.219 -13.531 1 43.25 109 THR A CA 1
ATOM 845 C C . THR A 1 109 ? -2.115 -37.562 -13.281 1 43.25 109 THR A C 1
ATOM 847 O O . THR A 1 109 ? -1.647 -38.375 -12.484 1 43.25 109 THR A O 1
ATOM 850 N N . SER A 1 110 ? -3.359 -37.531 -13.055 1 36.81 110 SER A N 1
ATOM 851 C CA . SER A 1 110 ? -3.996 -38.812 -13.234 1 36.81 110 SER A CA 1
ATOM 852 C C . SER A 1 110 ? -3.619 -39.438 -14.578 1 36.81 110 SER A C 1
ATOM 854 O O . SER A 1 110 ? -4.074 -39 -15.625 1 36.81 110 SER A O 1
ATOM 856 N N . ILE A 1 111 ? -2.352 -39.719 -14.883 1 32.06 111 ILE A N 1
ATOM 857 C CA . ILE A 1 111 ? -2.254 -40.781 -15.867 1 32.06 111 ILE A CA 1
ATOM 858 C C . ILE A 1 111 ? -2.668 -42.125 -15.234 1 32.06 111 ILE A C 1
ATOM 860 O O . ILE A 1 111 ? -2.377 -42.375 -14.07 1 32.06 111 ILE A O 1
ATOM 864 N N . MET B 1 1 ? -13.258 -17.797 -9.984 1 80.81 1 MET B N 1
ATOM 865 C CA . MET B 1 1 ? -12.805 -16.484 -10.414 1 80.81 1 MET B CA 1
ATOM 866 C C . MET B 1 1 ? -11.32 -16.281 -10.094 1 80.81 1 MET B C 1
ATOM 868 O O . MET B 1 1 ? -10.844 -16.75 -9.062 1 80.81 1 MET B O 1
ATOM 872 N N . GLN B 1 2 ? -10.547 -15.961 -11.156 1 89.69 2 GLN B N 1
ATOM 873 C CA . GLN B 1 2 ? -9.109 -15.82 -10.961 1 89.69 2 GLN B CA 1
ATOM 874 C C . GLN B 1 2 ? -8.633 -14.43 -11.359 1 89.69 2 GLN B C 1
ATOM 876 O O . GLN B 1 2 ? -9.242 -13.773 -12.203 1 89.69 2 GLN B O 1
ATOM 881 N N . ILE B 1 3 ? -7.562 -13.969 -10.688 1 92.75 3 ILE B N 1
ATOM 882 C CA . ILE B 1 3 ? -6.961 -12.672 -10.984 1 92.75 3 ILE B CA 1
ATOM 883 C C . ILE B 1 3 ? -5.461 -12.836 -11.219 1 92.75 3 ILE B C 1
ATOM 885 O O . ILE B 1 3 ? -4.742 -13.344 -10.359 1 92.75 3 ILE B O 1
ATOM 889 N N . LYS B 1 4 ? -5.051 -12.461 -12.352 1 93.19 4 LYS B N 1
ATOM 890 C CA . LYS B 1 4 ? -3.623 -12.484 -12.656 1 93.19 4 LYS B CA 1
ATOM 891 C C . LYS B 1 4 ? -2.938 -11.211 -12.172 1 93.19 4 LYS B C 1
ATOM 893 O O . LYS B 1 4 ? -3.424 -10.109 -12.422 1 93.19 4 LYS B O 1
ATOM 898 N N . LEU B 1 5 ? -1.897 -11.391 -11.539 1 93.56 5 LEU B N 1
ATOM 899 C CA . LEU B 1 5 ? -1.101 -10.266 -11.055 1 93.56 5 LEU B CA 1
ATOM 900 C C . LE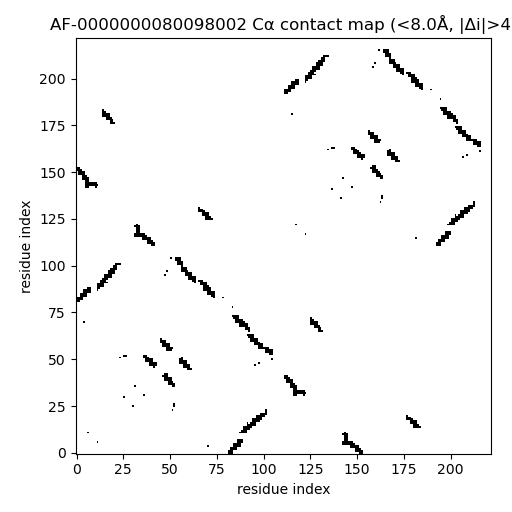U B 1 5 ? -0.011 -9.898 -12.055 1 93.56 5 LEU B C 1
ATOM 902 O O . LEU B 1 5 ? 0.906 -10.688 -12.297 1 93.56 5 LEU B O 1
ATOM 906 N N . ILE B 1 6 ? -0.043 -8.758 -12.547 1 92.62 6 ILE B N 1
ATOM 907 C CA . ILE B 1 6 ? 0.902 -8.312 -13.57 1 92.62 6 ILE B CA 1
ATOM 908 C C . ILE B 1 6 ? 1.594 -7.035 -13.109 1 92.62 6 ILE B C 1
ATOM 910 O O . ILE B 1 6 ? 0.946 -5.996 -12.945 1 92.62 6 ILE B O 1
ATOM 914 N N . PRO B 1 7 ? 2.924 -7.105 -12.922 1 92.75 7 PRO B N 1
ATOM 915 C CA . PRO B 1 7 ? 3.621 -5.867 -12.562 1 92.75 7 PRO B CA 1
ATOM 916 C C . PRO B 1 7 ? 3.582 -4.82 -13.672 1 92.75 7 PRO B C 1
ATOM 918 O O . PRO B 1 7 ? 3.346 -5.156 -14.836 1 92.75 7 PRO B O 1
ATOM 921 N N . THR B 1 8 ? 3.783 -3.58 -13.297 1 91.44 8 THR B N 1
ATOM 922 C CA . THR B 1 8 ? 3.908 -2.537 -14.312 1 91.44 8 THR B CA 1
ATOM 923 C C . THR B 1 8 ? 5.07 -2.834 -15.25 1 91.44 8 THR B C 1
ATOM 925 O O . THR B 1 8 ? 5.988 -3.58 -14.898 1 91.44 8 THR B O 1
ATOM 928 N N . PRO B 1 9 ? 5 -2.342 -16.438 1 87.69 9 PRO B N 1
ATOM 929 C CA . PRO B 1 9 ? 6.086 -2.57 -17.391 1 87.69 9 PRO B CA 1
ATOM 930 C C . PRO B 1 9 ? 7.449 -2.15 -16.844 1 87.69 9 PRO B C 1
ATOM 932 O O . PRO B 1 9 ? 8.477 -2.729 -17.219 1 87.69 9 PRO B O 1
ATOM 935 N N . ASP B 1 10 ? 7.523 -1.13 -15.984 1 87.19 10 ASP B N 1
ATOM 936 C CA . ASP B 1 10 ? 8.766 -0.647 -15.398 1 87.19 10 ASP B CA 1
ATOM 937 C C . ASP B 1 10 ? 9.156 -1.485 -14.18 1 87.19 10 ASP B C 1
ATOM 939 O O . ASP B 1 10 ? 10.148 -1.189 -13.508 1 87.19 10 ASP B O 1
ATOM 943 N N . GLY B 1 11 ? 8.406 -2.531 -13.938 1 87.88 11 GLY B N 1
ATOM 944 C CA . GLY B 1 11 ? 8.68 -3.371 -12.781 1 87.88 11 GLY B CA 1
ATOM 945 C C . GLY B 1 11 ? 7.898 -2.961 -11.547 1 87.88 11 GLY B C 1
ATOM 946 O O . GLY B 1 11 ? 6.844 -2.336 -11.648 1 87.88 11 GLY B O 1
ATOM 947 N N . ILE B 1 12 ? 8.422 -3.432 -10.492 1 86.44 12 ILE B N 1
ATOM 948 C CA . ILE B 1 12 ? 7.781 -3.119 -9.219 1 86.44 12 ILE B CA 1
ATOM 949 C C . ILE B 1 12 ? 8.578 -2.035 -8.5 1 86.44 12 ILE B C 1
ATOM 951 O O . ILE B 1 12 ? 9.75 -2.225 -8.18 1 86.44 12 ILE B O 1
ATOM 955 N N . ASN B 1 13 ? 7.969 -0.913 -8.32 1 90.12 13 ASN B N 1
ATOM 956 C CA . ASN B 1 13 ? 8.602 0.199 -7.617 1 90.12 13 ASN B CA 1
ATOM 957 C C . ASN B 1 13 ? 8.391 0.101 -6.109 1 90.12 13 ASN B C 1
ATOM 959 O O . ASN B 1 13 ? 7.441 -0.541 -5.648 1 90.12 13 ASN B O 1
ATOM 963 N N . GLU B 1 14 ? 9.328 0.73 -5.434 1 94.81 14 GLU B N 1
ATOM 964 C CA . GLU B 1 14 ? 9.164 0.782 -3.982 1 94.81 14 GLU B CA 1
ATOM 965 C C . GLU B 1 14 ? 8.508 2.09 -3.547 1 94.81 14 GLU B C 1
ATOM 967 O O . GLU B 1 14 ? 8.977 3.174 -3.898 1 94.81 14 GLU B O 1
ATOM 972 N N . TRP B 1 15 ? 7.445 1.977 -2.875 1 96.69 15 TRP B N 1
ATOM 973 C CA . TRP B 1 15 ? 6.703 3.094 -2.295 1 96.69 15 TRP B CA 1
ATOM 974 C C . TRP B 1 15 ? 6.629 2.967 -0.778 1 96.69 15 TRP B C 1
ATOM 976 O O . TRP B 1 15 ? 7.219 2.053 -0.195 1 96.69 15 TRP B O 1
ATOM 986 N N . MET B 1 16 ? 5.984 3.965 -0.138 1 97 16 MET B N 1
ATOM 987 C CA . MET B 1 16 ? 5.812 3.961 1.312 1 97 16 MET B CA 1
ATOM 988 C C . MET B 1 16 ? 4.332 4.012 1.685 1 97 16 MET B C 1
ATOM 990 O O . MET B 1 16 ? 3.498 4.422 0.877 1 97 16 MET B O 1
ATOM 994 N N . ALA B 1 17 ? 4.09 3.582 2.859 1 97.38 17 ALA B N 1
ATOM 995 C CA . ALA B 1 17 ? 2.727 3.686 3.369 1 97.38 17 ALA B CA 1
ATOM 996 C C . ALA B 1 17 ? 2.664 4.598 4.59 1 97.38 17 ALA B C 1
ATOM 998 O O . ALA B 1 17 ? 3.67 4.793 5.277 1 97.38 17 ALA B O 1
ATOM 999 N N . ILE B 1 18 ? 1.543 5.164 4.875 1 95.94 18 ILE B N 1
ATOM 1000 C CA . ILE B 1 18 ? 1.263 5.965 6.059 1 95.94 18 ILE B CA 1
ATOM 1001 C C . ILE B 1 18 ? 0.093 5.355 6.828 1 95.94 18 ILE B C 1
ATOM 1003 O O . ILE B 1 18 ? -0.978 5.125 6.262 1 95.94 18 ILE B O 1
ATOM 1007 N N . GLU B 1 19 ? 0.31 5.059 7.973 1 94.19 19 GLU B N 1
ATOM 1008 C CA . GLU B 1 19 ? -0.736 4.633 8.898 1 94.19 19 GLU B CA 1
ATOM 1009 C C . GLU B 1 19 ? -1.141 5.77 9.828 1 94.19 19 GLU B C 1
ATOM 1011 O O . GLU B 1 19 ? -0.309 6.293 10.578 1 94.19 19 GLU B O 1
ATOM 1016 N N . LEU B 1 20 ? -2.332 6.184 9.836 1 86.56 20 LEU B N 1
ATOM 1017 C CA . LEU B 1 20 ? -2.822 7.312 10.617 1 86.56 20 LEU B CA 1
ATOM 1018 C C . LEU B 1 20 ? -3.777 6.844 11.711 1 86.56 20 LEU B C 1
ATOM 1020 O O . LEU B 1 20 ? -4.691 6.059 11.445 1 86.56 20 LEU B O 1
ATOM 1024 N N . HIS B 1 21 ? -3.32 7.18 12.844 1 78 21 HIS B N 1
ATOM 1025 C CA . HIS B 1 21 ? -4.184 6.887 13.984 1 78 21 HIS B CA 1
ATOM 1026 C C . HIS B 1 21 ? -5.027 8.102 14.359 1 78 21 HIS B C 1
ATOM 1028 O O . HIS B 1 21 ? -4.527 9.227 14.367 1 78 21 HIS B O 1
ATOM 1034 N N . GLY B 1 22 ? -6.359 7.945 14.242 1 69.38 22 GLY B N 1
ATOM 1035 C CA . GLY B 1 22 ? -7.215 9.016 14.734 1 69.38 22 GLY B CA 1
ATOM 1036 C C . GLY B 1 22 ? -8.133 9.578 13.664 1 69.38 22 GLY B C 1
ATOM 1037 O O . GLY B 1 22 ? -8.141 9.102 12.531 1 69.38 22 GLY B O 1
ATOM 1038 N N . MET B 1 23 ? -9.094 10.508 14.125 1 62.72 23 MET B N 1
ATOM 1039 C CA . MET B 1 23 ? -10.07 11.141 13.242 1 62.72 23 MET B CA 1
ATOM 1040 C C . MET B 1 23 ? -9.469 12.352 12.547 1 62.72 23 MET B C 1
ATOM 1042 O O . MET B 1 23 ? -8.875 13.219 13.195 1 62.72 23 MET B O 1
ATOM 1046 N N . ILE B 1 24 ? -8.914 12.008 11.273 1 63.72 24 ILE B N 1
ATOM 1047 C CA . ILE B 1 24 ? -8.5 13.18 10.508 1 63.72 24 ILE B CA 1
ATOM 1048 C C . ILE B 1 24 ? -9.727 13.906 9.961 1 63.72 24 ILE B C 1
ATOM 1050 O O . ILE B 1 24 ? -10.562 13.297 9.281 1 63.72 24 ILE B O 1
ATOM 1054 N N . SER B 1 25 ? -10.211 14.82 10.68 1 55.81 25 SER B N 1
ATOM 1055 C CA . SER B 1 25 ? -11.352 15.586 10.203 1 55.81 25 SER B CA 1
ATOM 1056 C C . SER B 1 25 ? -10.953 16.5 9.047 1 55.81 25 SER B C 1
ATOM 1058 O O . SER B 1 25 ? -10.117 17.391 9.211 1 55.81 25 SER B O 1
ATOM 1060 N N . PRO B 1 26 ? -11.148 15.891 7.777 1 55.53 26 PRO B N 1
ATOM 1061 C CA . PRO B 1 26 ? -10.945 16.938 6.77 1 55.53 26 PRO B CA 1
ATOM 1062 C C . PRO B 1 26 ? -11.562 18.266 7.172 1 55.53 26 PRO B C 1
ATOM 1064 O O . PRO B 1 26 ? -12.562 18.297 7.895 1 55.53 26 PRO B O 1
ATOM 1067 N N . GLN B 1 27 ? -10.789 19.281 7.082 1 54.53 27 GLN B N 1
ATOM 1068 C CA . GLN B 1 27 ? -11.547 20.516 7.254 1 54.53 27 GLN B CA 1
ATOM 1069 C C . GLN B 1 27 ? -12.891 20.453 6.539 1 54.53 27 GLN B C 1
ATOM 1071 O O . GLN B 1 27 ? -13 19.844 5.473 1 54.53 27 GLN B O 1
ATOM 1076 N N . GLU B 1 28 ? -13.984 20.609 7.203 1 49.12 28 GLU B N 1
ATOM 1077 C CA . GLU B 1 28 ? -15.367 20.594 6.738 1 49.12 28 GLU B CA 1
ATOM 1078 C C . GLU B 1 28 ? -15.461 21 5.27 1 49.12 28 GLU B C 1
ATOM 1080 O O . GLU B 1 28 ? -15.047 22.094 4.895 1 49.12 28 GLU B O 1
ATOM 1085 N N . GLY B 1 29 ? -15.961 20.094 4.422 1 53.34 29 GLY B N 1
ATOM 1086 C CA . GLY B 1 29 ? -16.344 20.375 3.049 1 53.34 29 GLY B CA 1
ATOM 1087 C C . GLY B 1 29 ? -15.203 20.234 2.062 1 53.34 29 GLY B C 1
ATOM 1088 O O . GLY B 1 29 ? -15.383 20.438 0.86 1 53.34 29 GLY B O 1
ATOM 1089 N N . SER B 1 30 ? -14 20.141 2.551 1 56.69 30 SER B N 1
ATOM 1090 C CA . SER B 1 30 ? -12.938 20.266 1.557 1 56.69 30 SER B CA 1
ATOM 1091 C C . SER B 1 30 ? -12.422 18.906 1.122 1 56.69 30 SER B C 1
ATOM 1093 O O . SER B 1 30 ? -12.242 18.016 1.951 1 56.69 30 SER B O 1
ATOM 1095 N N . SER B 1 31 ? -12.781 18.375 -0.028 1 64.31 31 SER B N 1
ATOM 1096 C CA . SER B 1 31 ? -12.109 17.266 -0.682 1 64.31 31 SER B CA 1
ATOM 1097 C C . SER B 1 31 ? -10.648 17.578 -0.962 1 64.31 31 SER B C 1
ATOM 1099 O O . SER B 1 31 ? -10.305 18.734 -1.227 1 64.31 31 SER B O 1
ATOM 1101 N N . PHE B 1 32 ? -9.766 16.719 -0.605 1 67.81 32 PHE B N 1
ATOM 1102 C CA . PHE B 1 32 ? -8.344 16.938 -0.847 1 67.81 32 PHE B CA 1
ATOM 1103 C C . PHE B 1 32 ? -7.961 16.516 -2.256 1 67.81 32 PHE B C 1
ATOM 1105 O O . PHE B 1 32 ? -6.773 16.406 -2.576 1 67.81 32 PHE B O 1
ATOM 1112 N N . ASP B 1 33 ? -9.055 16.453 -3.043 1 71.31 33 ASP B N 1
ATOM 1113 C CA . ASP B 1 33 ? -8.727 15.961 -4.383 1 71.31 33 ASP B CA 1
ATOM 1114 C C . ASP B 1 33 ? -7.801 16.938 -5.105 1 71.31 33 ASP B C 1
ATOM 1116 O O . ASP B 1 33 ? -8.203 18.047 -5.457 1 71.31 33 ASP B O 1
ATOM 1120 N N . GLY B 1 34 ? -6.613 16.453 -5.293 1 75.75 34 GLY B N 1
ATOM 1121 C CA . GLY B 1 34 ? -5.645 17.281 -5.996 1 75.75 34 GLY B CA 1
ATOM 1122 C C . GLY B 1 34 ? -5.039 18.375 -5.125 1 75.75 34 GLY B C 1
ATOM 1123 O O . GLY B 1 34 ? -4.262 19.188 -5.602 1 75.75 34 GLY B O 1
ATOM 1124 N N . LYS B 1 35 ? -5.473 18.438 -3.961 1 84.88 35 LYS B N 1
ATOM 1125 C CA . LYS B 1 35 ? -4.918 19.422 -3.031 1 84.88 35 LYS B CA 1
ATOM 1126 C C . LYS B 1 35 ? -4.09 18.734 -1.945 1 84.88 35 LYS B C 1
ATOM 1128 O O . LYS B 1 35 ? -4.203 17.531 -1.737 1 84.88 35 LYS B O 1
ATOM 1133 N N . THR B 1 36 ? -3.352 19.562 -1.331 1 87.62 36 THR B N 1
ATOM 1134 C CA . THR B 1 36 ? -2.467 19.016 -0.306 1 87.62 36 THR B CA 1
ATOM 1135 C C . THR B 1 36 ? -3.273 18.469 0.87 1 87.62 36 THR B C 1
ATOM 1137 O O . THR B 1 36 ? -4.078 19.188 1.466 1 87.62 36 THR B O 1
ATOM 1140 N N . LEU B 1 37 ? -3.084 17.281 1.205 1 88.19 37 LEU B N 1
ATOM 1141 C CA . LEU B 1 37 ? -3.732 16.594 2.316 1 88.19 37 LEU B CA 1
ATOM 1142 C C . LEU B 1 37 ? -3.025 16.906 3.633 1 88.19 37 LEU B C 1
ATOM 1144 O O . LEU B 1 37 ? -3.672 17.031 4.672 1 88.19 37 LEU B O 1
ATOM 1148 N N . GLY B 1 38 ? -1.711 17.031 3.496 1 91.44 38 GLY B N 1
ATOM 1149 C CA . GLY B 1 38 ? -0.859 17.25 4.652 1 91.44 38 GLY B CA 1
ATOM 1150 C C . GLY B 1 38 ? 0.613 17.344 4.301 1 91.44 38 GLY B C 1
ATOM 1151 O O . GLY B 1 38 ? 0.985 17.234 3.131 1 91.44 38 GLY B O 1
ATOM 1152 N N . THR B 1 39 ? 1.313 17.703 5.406 1 92.31 39 THR B N 1
ATOM 1153 C CA . THR B 1 39 ? 2.752 17.859 5.23 1 92.31 39 THR B CA 1
ATOM 1154 C C . THR B 1 39 ? 3.52 17 6.23 1 92.31 39 THR B C 1
ATOM 1156 O O . THR B 1 39 ? 3.23 17.031 7.43 1 92.31 39 THR B O 1
ATOM 1159 N N . ILE B 1 40 ? 4.422 16.219 5.68 1 93.94 40 ILE B N 1
ATOM 1160 C CA . ILE B 1 40 ? 5.289 15.383 6.512 1 93.94 40 ILE B CA 1
ATOM 1161 C C . ILE B 1 40 ? 6.602 16.109 6.781 1 93.94 40 ILE B C 1
ATOM 1163 O O . ILE B 1 40 ? 7.188 16.703 5.871 1 93.94 40 ILE B O 1
ATOM 1167 N N . CYS B 1 41 ? 7.059 16.094 7.984 1 92.69 41 CYS B N 1
ATOM 1168 C CA . CYS B 1 41 ? 8.336 16.656 8.414 1 92.69 41 CYS B CA 1
ATOM 1169 C C . CYS B 1 41 ? 9.164 15.633 9.164 1 92.69 41 CYS B C 1
ATOM 1171 O O . CYS B 1 41 ? 8.656 14.953 10.062 1 92.69 41 CYS B O 1
ATOM 1173 N N . TRP B 1 42 ? 10.328 15.562 8.672 1 90.31 42 TRP B N 1
ATOM 1174 C CA . TRP B 1 42 ? 11.203 14.602 9.336 1 90.31 42 TRP B CA 1
ATOM 1175 C C . TRP B 1 42 ? 11.82 15.211 10.594 1 90.31 42 TRP B C 1
ATOM 1177 O O . TRP B 1 42 ? 12.258 16.359 10.578 1 90.31 42 TRP B O 1
ATOM 1187 N N . GLY B 1 43 ? 11.773 14.484 11.656 1 88.06 43 GLY B N 1
ATOM 1188 C CA . GLY B 1 43 ? 12.453 14.859 12.883 1 88.06 43 GLY B CA 1
ATOM 1189 C C . GLY B 1 43 ? 13.789 14.172 13.062 1 88.06 43 GLY B C 1
ATOM 1190 O O . GLY B 1 43 ? 14.461 13.836 12.086 1 88.06 43 GLY B O 1
ATOM 1191 N N . ASP B 1 44 ? 14.273 14.156 14.312 1 87.25 44 ASP B N 1
ATOM 1192 C CA . ASP B 1 44 ? 15.508 13.445 14.633 1 87.25 44 ASP B CA 1
ATOM 1193 C C . ASP B 1 44 ? 15.289 11.93 14.609 1 87.25 44 ASP B C 1
ATOM 1195 O O . ASP B 1 44 ? 14.172 11.453 14.82 1 87.25 44 ASP B O 1
ATOM 1199 N N . ARG B 1 45 ? 16.375 11.156 14.219 1 83.75 45 ARG B N 1
ATOM 1200 C CA . ARG B 1 45 ? 16.391 9.695 14.18 1 83.75 45 ARG B CA 1
ATOM 1201 C C . ARG B 1 45 ? 15.219 9.156 13.359 1 83.75 45 ARG B C 1
ATOM 1203 O O . ARG B 1 45 ? 15.102 9.461 12.164 1 83.75 45 ARG B O 1
ATOM 1210 N N . ASN B 1 46 ? 14.281 8.352 13.969 1 86.75 46 ASN B N 1
ATOM 1211 C CA . ASN B 1 46 ? 13.203 7.688 13.25 1 86.75 46 ASN B CA 1
ATOM 1212 C C . ASN B 1 46 ? 11.852 8.344 13.523 1 86.75 46 ASN B C 1
ATOM 1214 O O . ASN B 1 46 ? 10.805 7.762 13.25 1 86.75 46 ASN B O 1
ATOM 1218 N N . ASN B 1 47 ? 12.055 9.688 14.023 1 92.81 47 ASN B N 1
ATOM 1219 C CA . ASN B 1 47 ? 10.805 10.398 14.289 1 92.81 47 ASN B CA 1
ATOM 1220 C C . ASN B 1 47 ? 10.305 11.148 13.062 1 92.81 47 ASN B C 1
ATOM 1222 O O . ASN B 1 47 ? 11.102 11.711 12.305 1 92.81 47 ASN B O 1
ATOM 1226 N N . VAL B 1 48 ? 8.992 11.188 12.922 1 93.94 48 VAL B N 1
ATOM 1227 C CA . VAL B 1 48 ? 8.359 11.922 11.828 1 93.94 48 VAL B CA 1
ATOM 1228 C C . VAL B 1 48 ? 7.105 12.633 12.336 1 93.94 48 VAL B C 1
ATOM 1230 O O . VAL B 1 48 ? 6.438 12.148 13.258 1 93.94 48 VAL B O 1
ATOM 1233 N N . TYR B 1 49 ? 6.863 13.766 11.688 1 92.75 49 TYR B N 1
ATOM 1234 C CA . TYR B 1 49 ? 5.695 14.562 12.047 1 92.75 49 TYR B CA 1
ATOM 1235 C C . TYR B 1 49 ? 4.816 14.82 10.828 1 92.75 49 TYR B C 1
ATOM 1237 O O . TYR B 1 49 ? 5.309 14.867 9.695 1 92.75 49 TYR B O 1
ATOM 1245 N N . MET B 1 50 ? 3.611 15.023 11.141 1 92.75 50 MET B N 1
ATOM 1246 C CA . MET B 1 50 ? 2.672 15.383 10.078 1 92.75 50 MET B CA 1
ATOM 1247 C C . MET B 1 50 ? 1.76 16.516 10.531 1 92.75 50 MET B C 1
ATOM 1249 O O . MET B 1 50 ? 1.276 16.531 11.664 1 92.75 50 MET B O 1
ATOM 1253 N N . ILE B 1 51 ? 1.593 17.359 9.617 1 91.31 51 ILE B N 1
ATOM 1254 C CA . ILE B 1 51 ? 0.632 18.438 9.828 1 91.31 51 ILE B CA 1
ATOM 1255 C C . ILE B 1 51 ? -0.558 18.25 8.891 1 91.31 51 ILE B C 1
ATOM 1257 O O . ILE B 1 51 ? -0.393 18.219 7.664 1 91.31 51 ILE B O 1
ATOM 1261 N N . ILE B 1 52 ? -1.69 18.172 9.422 1 87.44 52 ILE B N 1
ATOM 1262 C CA . ILE B 1 52 ? -2.924 18.078 8.656 1 87.44 52 ILE B CA 1
ATOM 1263 C C . ILE B 1 52 ? -3.916 19.141 9.148 1 87.44 52 ILE B C 1
ATOM 1265 O O . ILE B 1 52 ? -4.375 19.078 10.289 1 87.44 52 ILE B O 1
ATOM 1269 N N . GLY B 1 53 ? -4.367 19.875 8.023 1 81.31 53 GLY B N 1
ATOM 1270 C CA . GLY B 1 53 ? -5.172 21 8.477 1 81.31 53 GLY B CA 1
ATOM 1271 C C . GLY B 1 53 ? -4.473 21.859 9.516 1 81.31 53 GLY B C 1
ATOM 1272 O O . GLY B 1 53 ? -3.383 22.391 9.266 1 81.31 53 GLY B O 1
ATOM 1273 N N . ASN B 1 54 ? -5.117 21.859 10.734 1 82.62 54 ASN B N 1
ATOM 1274 C CA . ASN B 1 54 ? -4.57 22.625 11.844 1 82.62 54 ASN B CA 1
ATOM 1275 C C . ASN B 1 54 ? -4.105 21.719 12.977 1 82.62 54 ASN B C 1
ATOM 1277 O O . ASN B 1 54 ? -3.957 22.172 14.117 1 82.62 54 ASN B O 1
ATOM 1281 N N . GLN B 1 55 ? -3.91 20.516 12.656 1 86.19 55 GLN B N 1
ATOM 1282 C CA . GLN B 1 55 ? -3.5 19.531 13.648 1 86.19 55 GLN B CA 1
ATOM 1283 C C . GLN B 1 55 ? -2.125 18.953 13.32 1 86.19 55 GLN B C 1
ATOM 1285 O O . GLN B 1 55 ? -1.75 18.859 12.148 1 86.19 55 GLN B O 1
ATOM 1290 N N . THR B 1 56 ? -1.443 18.594 14.406 1 89 56 THR B N 1
ATOM 1291 C CA . THR B 1 56 ? -0.145 17.953 14.242 1 89 56 THR B CA 1
ATOM 1292 C C . THR B 1 56 ? -0.167 16.531 14.82 1 89 56 THR B C 1
ATOM 1294 O O . THR B 1 56 ? -0.734 16.312 15.891 1 89 56 THR B O 1
ATOM 1297 N N . LEU B 1 57 ? 0.522 15.633 14.102 1 90.5 57 LEU B N 1
ATOM 1298 C CA . LEU B 1 57 ? 0.682 14.258 14.57 1 90.5 57 LEU B CA 1
ATOM 1299 C C . LEU B 1 57 ? 2.156 13.883 14.656 1 90.5 57 LEU B C 1
ATOM 1301 O O . LEU B 1 57 ? 2.961 14.297 13.82 1 90.5 57 LEU B O 1
ATOM 1305 N N . GLU B 1 58 ? 2.42 13.125 15.672 1 92.19 58 GLU B N 1
ATOM 1306 C CA . GLU B 1 58 ? 3.77 12.586 15.82 1 92.19 58 GLU B CA 1
ATOM 1307 C C . GLU B 1 58 ? 3.789 11.078 15.57 1 92.19 58 GLU B C 1
ATOM 1309 O O . GLU B 1 58 ? 2.906 10.359 16.031 1 92.19 58 GLU B O 1
ATOM 1314 N N . GLY B 1 59 ? 4.836 10.688 14.891 1 94.25 59 GLY B N 1
ATOM 1315 C CA . GLY B 1 59 ? 4.969 9.266 14.594 1 94.25 59 GLY B CA 1
ATOM 1316 C C . GLY B 1 59 ? 6.406 8.828 14.406 1 94.25 59 GLY B C 1
ATOM 1317 O O . GLY B 1 59 ? 7.332 9.492 14.883 1 94.25 59 GLY B O 1
ATOM 1318 N N . LYS B 1 60 ? 6.523 7.555 13.789 1 95.38 60 LYS B N 1
ATOM 1319 C CA . LYS B 1 60 ? 7.828 6.945 13.539 1 95.38 60 LYS B CA 1
ATOM 1320 C C . LYS B 1 60 ? 7.848 6.223 12.195 1 95.38 60 LYS B C 1
ATOM 1322 O O . LYS B 1 60 ? 6.793 5.871 11.656 1 95.38 60 LYS B O 1
ATOM 1327 N N . ILE B 1 61 ? 9.062 6.082 11.781 1 94.5 61 ILE B N 1
ATOM 1328 C CA . ILE B 1 61 ? 9.266 5.227 10.617 1 94.5 61 ILE B CA 1
ATOM 1329 C C . ILE B 1 61 ? 9.453 3.779 11.07 1 94.5 61 ILE B C 1
ATOM 1331 O O . ILE B 1 61 ? 10.242 3.502 11.977 1 94.5 61 ILE B O 1
ATOM 1335 N N . SER B 1 62 ? 8.766 2.916 10.469 1 94.56 62 SER B N 1
ATOM 1336 C CA . SER B 1 62 ? 8.852 1.499 10.812 1 94.56 62 SER B CA 1
ATOM 1337 C C . SER B 1 62 ? 8.961 0.634 9.555 1 94.56 62 SER B C 1
ATOM 1339 O O . SER B 1 62 ? 8.359 0.949 8.523 1 94.56 62 SER B O 1
ATOM 1341 N N . LYS B 1 63 ? 9.672 -0.462 9.719 1 94.88 63 LYS B N 1
ATOM 1342 C CA . LYS B 1 63 ? 9.703 -1.464 8.664 1 94.88 63 LYS B CA 1
ATOM 1343 C C . LYS B 1 63 ? 8.539 -2.441 8.789 1 94.88 63 LYS B C 1
ATOM 1345 O O . LYS B 1 63 ? 8.148 -2.809 9.906 1 94.88 63 LYS B O 1
ATOM 1350 N N . THR B 1 64 ? 8.031 -2.785 7.719 1 92.75 64 THR B N 1
ATOM 1351 C CA . THR B 1 64 ? 7.012 -3.832 7.754 1 92.75 64 THR B CA 1
ATOM 1352 C C . THR B 1 64 ? 7.637 -5.18 8.109 1 92.75 64 THR B C 1
ATOM 1354 O O . THR B 1 64 ? 8.805 -5.434 7.785 1 92.75 64 THR B O 1
ATOM 1357 N N . ASP B 1 65 ? 6.887 -5.984 8.75 1 88.88 65 ASP B N 1
ATOM 1358 C CA . ASP B 1 65 ? 7.379 -7.324 9.055 1 88.88 65 ASP B CA 1
ATOM 1359 C C . ASP B 1 65 ? 7.613 -8.125 7.773 1 88.88 65 ASP B C 1
ATOM 1361 O O . ASP B 1 65 ? 8.562 -8.906 7.688 1 88.88 65 ASP B O 1
ATOM 1365 N N . ARG B 1 66 ? 6.738 -7.902 6.871 1 88.31 66 ARG B N 1
ATOM 1366 C CA . ARG B 1 66 ? 6.828 -8.477 5.535 1 88.31 66 ARG B CA 1
ATOM 1367 C C . ARG B 1 66 ? 6.523 -7.438 4.465 1 88.31 66 ARG B C 1
ATOM 1369 O O . ARG B 1 66 ? 5.707 -6.539 4.68 1 88.31 66 ARG B O 1
ATOM 1376 N N . PRO B 1 67 ? 7.141 -7.668 3.32 1 92.69 67 PRO B N 1
ATOM 1377 C CA . PRO B 1 67 ? 6.793 -6.746 2.238 1 92.69 67 PRO B CA 1
ATOM 1378 C C . PRO B 1 67 ? 5.32 -6.832 1.839 1 92.69 67 PRO B C 1
ATOM 1380 O O . PRO B 1 67 ? 4.734 -7.922 1.858 1 92.69 67 PRO B O 1
ATOM 1383 N N . LEU B 1 68 ? 4.805 -5.676 1.532 1 95.62 68 LEU B N 1
ATOM 1384 C CA . LEU B 1 68 ? 3.426 -5.602 1.065 1 95.62 68 LEU B CA 1
ATOM 1385 C C . LEU B 1 68 ? 3.371 -5.219 -0.41 1 95.62 68 LEU B C 1
ATOM 1387 O O . LEU B 1 68 ? 3.875 -4.164 -0.803 1 95.62 68 LEU B O 1
ATOM 1391 N N . LEU B 1 69 ? 2.844 -6.102 -1.202 1 95.5 69 LEU B N 1
ATOM 1392 C CA . LEU B 1 69 ? 2.57 -5.727 -2.586 1 95.5 69 LEU B CA 1
ATOM 1393 C C . LEU B 1 69 ? 1.257 -4.957 -2.689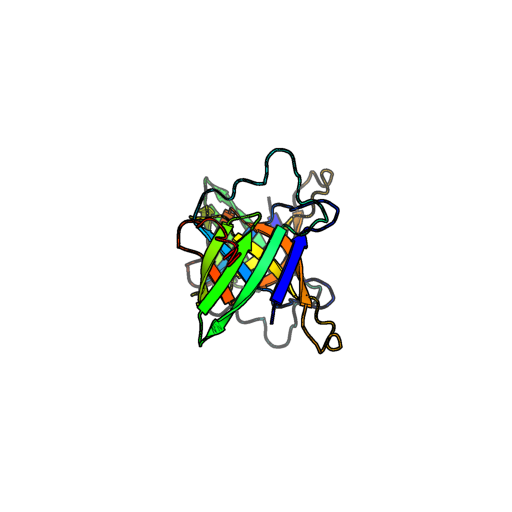 1 95.5 69 LEU B C 1
ATOM 1395 O O . LEU B 1 69 ? 0.244 -5.367 -2.117 1 95.5 69 LEU B O 1
ATOM 1399 N N . VAL B 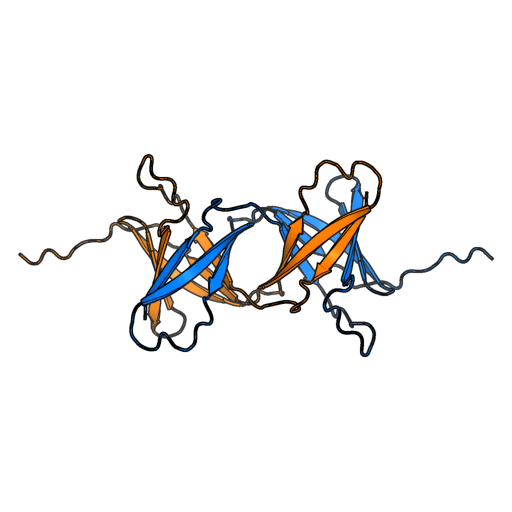1 70 ? 1.26 -3.857 -3.352 1 97.19 70 VAL B N 1
ATOM 1400 C CA . VAL B 1 70 ? 0.06 -3.059 -3.584 1 97.19 70 VAL B CA 1
ATOM 1401 C C . VAL B 1 70 ? -0.508 -3.373 -4.969 1 97.19 70 VAL B C 1
ATOM 1403 O O . VAL B 1 70 ? 0.194 -3.256 -5.977 1 97.19 70 VAL B O 1
ATOM 1406 N N . ILE B 1 71 ? -1.791 -3.711 -4.984 1 96.38 71 ILE B N 1
ATOM 1407 C CA . ILE B 1 71 ? -2.357 -4.109 -6.266 1 96.38 71 ILE B CA 1
ATOM 1408 C C . ILE B 1 71 ? -3.6 -3.273 -6.566 1 96.38 71 ILE B C 1
ATOM 1410 O O . ILE B 1 71 ? -4.355 -2.928 -5.652 1 96.38 71 ILE B O 1
ATOM 1414 N N . GLN B 1 72 ? -3.725 -2.918 -7.734 1 95.38 72 GLN B N 1
ATOM 1415 C CA . GLN B 1 72 ? -4.895 -2.229 -8.266 1 95.38 72 GLN B CA 1
ATOM 1416 C C . GLN B 1 72 ? -5.684 -3.133 -9.211 1 95.38 72 GLN B C 1
ATOM 1418 O O . GLN B 1 72 ? -5.164 -3.574 -10.234 1 95.38 72 GLN B O 1
ATOM 1423 N N . ARG B 1 73 ? -6.918 -3.387 -8.891 1 90.06 73 ARG B N 1
ATOM 1424 C CA . ARG B 1 73 ? -7.75 -4.23 -9.734 1 90.06 73 ARG B CA 1
ATOM 1425 C C . ARG B 1 73 ? -8.211 -3.475 -10.977 1 90.06 73 ARG B C 1
ATOM 1427 O O . ARG B 1 73 ? -8.594 -2.305 -10.891 1 90.06 73 ARG B O 1
ATOM 1434 N N . SER B 1 74 ? -8.055 -4.004 -12.094 1 81.31 74 SER B N 1
ATOM 1435 C CA . SER B 1 74 ? -8.461 -3.379 -13.352 1 81.31 74 SER B CA 1
ATOM 1436 C C . SER B 1 74 ? -9.977 -3.285 -13.461 1 81.31 74 SER B C 1
ATOM 1438 O O . SER B 1 74 ? -10.695 -4.195 -13.047 1 81.31 74 SER B O 1
ATOM 1440 N N . GLY B 1 75 ? -10.781 -2.184 -12.844 1 63.75 75 GLY B N 1
ATOM 1441 C CA . GLY B 1 75 ? -12.211 -1.936 -12.969 1 63.75 75 GLY B CA 1
ATOM 1442 C C . GLY B 1 75 ? -12.82 -2.551 -14.219 1 63.75 75 GLY B C 1
ATOM 1443 O O . GLY B 1 75 ? -14.008 -2.363 -14.492 1 63.75 75 GLY B O 1
ATOM 1444 N N . ASP B 1 76 ? -12.18 -2.648 -15.164 1 51.41 76 ASP B N 1
ATOM 1445 C CA . ASP B 1 76 ? -12.953 -2.873 -16.375 1 51.41 76 ASP B CA 1
ATOM 1446 C C . ASP B 1 76 ? -14.031 -3.932 -16.156 1 51.41 76 ASP B C 1
ATOM 1448 O O . ASP B 1 76 ? -13.734 -5.047 -15.727 1 51.41 76 ASP B O 1
ATOM 1452 N N . LYS B 1 77 ? -15.258 -3.318 -15.656 1 48.5 77 LYS B N 1
ATOM 1453 C CA . LYS B 1 77 ? -16.578 -3.939 -15.633 1 48.5 77 LYS B CA 1
ATOM 1454 C C . LYS B 1 77 ? -16.625 -5.156 -16.547 1 48.5 77 LYS B C 1
ATOM 1456 O O . LYS B 1 77 ? -17.531 -5.988 -16.438 1 48.5 77 LYS B O 1
ATOM 1461 N N . ASN B 1 78 ? -16.266 -4.762 -17.766 1 42.19 78 ASN B N 1
ATOM 1462 C CA . ASN B 1 78 ? -16.781 -5.66 -18.797 1 42.19 78 ASN B CA 1
ATOM 1463 C C . ASN B 1 78 ? -16.297 -7.09 -18.594 1 42.19 78 ASN B C 1
ATOM 1465 O O . ASN B 1 78 ? -16.625 -7.98 -19.375 1 42.19 78 ASN B O 1
ATOM 1469 N N . GLN B 1 79 ? -15.008 -7.148 -18.094 1 45.78 79 GLN B N 1
ATOM 1470 C CA . GLN B 1 79 ? -14.703 -8.539 -18.422 1 45.78 79 GLN B CA 1
ATOM 1471 C C . GLN B 1 79 ? -15.43 -9.492 -17.484 1 45.78 79 GLN B C 1
ATOM 1473 O O . GLN B 1 79 ? -15.07 -9.594 -16.297 1 45.78 79 GLN B O 1
ATOM 1478 N N . ASP B 1 80 ? -16.672 -9.398 -17.531 1 44.62 80 ASP B N 1
ATOM 1479 C CA . ASP B 1 80 ? -17.594 -10.391 -16.984 1 44.62 80 ASP B CA 1
ATOM 1480 C C . ASP B 1 80 ? -16.859 -11.656 -16.547 1 44.62 80 ASP B C 1
ATOM 1482 O O . ASP B 1 80 ? -17.172 -12.25 -15.523 1 44.62 80 ASP B O 1
ATOM 1486 N N . CYS B 1 81 ? -16.531 -12.602 -17.641 1 45.41 81 CYS B N 1
ATOM 1487 C CA . CYS B 1 81 ? -16.219 -14.023 -17.719 1 45.41 81 CYS B CA 1
ATOM 1488 C C . CYS B 1 81 ? -14.781 -14.297 -17.312 1 45.41 81 CYS B C 1
ATOM 1490 O O . CYS B 1 81 ? -13.852 -13.75 -17.906 1 45.41 81 CYS B O 1
ATOM 1492 N N . GLY B 1 82 ? -14.312 -15.102 -16.266 1 60.34 82 GLY B N 1
ATOM 1493 C CA . GLY B 1 82 ? -13.375 -16.047 -15.68 1 60.34 82 GLY B CA 1
ATOM 1494 C C . GLY B 1 82 ? -12.102 -15.398 -15.172 1 60.34 82 GLY B C 1
ATOM 1495 O O . GLY B 1 82 ? -11.75 -15.547 -14 1 60.34 82 GLY B O 1
ATOM 1496 N N . GLU B 1 83 ? -11.234 -14.711 -16.172 1 64.88 83 GLU B N 1
ATOM 1497 C CA . GLU B 1 83 ? -9.867 -14.344 -15.812 1 64.88 83 GLU B CA 1
ATOM 1498 C C . GLU B 1 83 ? -9.727 -12.828 -15.68 1 64.88 83 GLU B C 1
ATOM 1500 O O . GLU B 1 83 ? -9.953 -12.094 -16.641 1 64.88 83 GLU B O 1
ATOM 1505 N N . LYS B 1 84 ? -9.648 -12.148 -14.5 1 86.12 84 LYS B N 1
ATOM 1506 C CA . LYS B 1 84 ? -9.391 -10.734 -14.258 1 86.12 84 LYS B CA 1
ATOM 1507 C C . LYS B 1 84 ? -7.91 -10.492 -13.977 1 86.12 84 LYS B C 1
ATOM 1509 O O . LYS B 1 84 ? -7.168 -11.43 -13.672 1 86.12 84 LYS B O 1
ATOM 1514 N N . ASN B 1 85 ? -7.473 -9.273 -14.344 1 90.94 85 ASN B N 1
ATOM 1515 C CA . ASN B 1 85 ? -6.098 -8.891 -14.055 1 90.94 85 ASN B CA 1
ATOM 1516 C C . ASN B 1 85 ? -6.027 -7.824 -12.969 1 90.94 85 ASN B C 1
ATOM 1518 O O . ASN B 1 85 ? -6.961 -7.035 -12.812 1 90.94 85 ASN B O 1
ATOM 1522 N N . ALA B 1 86 ? -5.051 -7.836 -12.211 1 94 86 ALA B N 1
ATOM 1523 C CA . ALA B 1 86 ? -4.656 -6.777 -11.289 1 94 86 ALA B CA 1
ATOM 1524 C C . ALA B 1 86 ? -3.211 -6.348 -11.531 1 94 86 ALA B C 1
ATOM 1526 O O . ALA B 1 86 ? -2.344 -7.188 -11.781 1 94 86 ALA B O 1
ATOM 1527 N N . THR B 1 87 ? -3.033 -5.152 -11.477 1 94.31 87 THR B N 1
ATOM 1528 C CA . THR B 1 87 ? -1.688 -4.625 -11.672 1 94.31 87 THR B CA 1
ATOM 1529 C C . THR B 1 87 ? -0.965 -4.461 -10.336 1 94.31 87 THR B C 1
ATOM 1531 O O . THR B 1 87 ? -1.507 -3.871 -9.398 1 94.31 87 THR B O 1
ATOM 1534 N N . VAL B 1 88 ? 0.196 -5.043 -10.242 1 95 88 VAL B N 1
ATOM 1535 C CA . VAL B 1 88 ? 1.064 -4.801 -9.102 1 95 88 VAL B CA 1
ATOM 1536 C C . VAL B 1 88 ? 1.757 -3.449 -9.25 1 95 88 VAL B C 1
ATOM 1538 O O . VAL B 1 88 ? 2.646 -3.289 -10.086 1 95 88 VAL B O 1
ATOM 1541 N N . LYS B 1 89 ? 1.465 -2.537 -8.375 1 94.19 89 LYS B N 1
ATOM 1542 C CA . LYS B 1 89 ? 1.882 -1.15 -8.555 1 94.19 89 LYS B CA 1
ATOM 1543 C C . LYS B 1 89 ? 3.193 -0.871 -7.828 1 94.19 89 LYS B C 1
ATOM 1545 O O . LYS B 1 89 ? 4.012 -0.075 -8.297 1 94.19 89 LYS B O 1
ATOM 1550 N N . ALA B 1 90 ? 3.381 -1.479 -6.707 1 95.75 90 ALA B N 1
ATOM 1551 C CA . ALA B 1 90 ? 4.543 -1.175 -5.875 1 95.75 90 ALA B CA 1
ATOM 1552 C C . ALA B 1 90 ? 4.699 -2.201 -4.758 1 95.75 90 ALA B C 1
ATOM 1554 O O . ALA B 1 90 ? 3.789 -2.99 -4.5 1 95.75 90 ALA B O 1
ATOM 1555 N N . VAL B 1 91 ? 5.84 -2.189 -4.203 1 95.25 91 VAL B N 1
ATOM 1556 C CA . VAL B 1 91 ? 6.098 -2.91 -2.961 1 95.25 91 VAL B CA 1
ATOM 1557 C C . VAL B 1 91 ? 6.34 -1.916 -1.828 1 95.25 91 VAL B C 1
ATOM 1559 O O . VAL B 1 91 ? 7.004 -0.895 -2.021 1 95.25 91 VAL B O 1
ATOM 1562 N N . ILE B 1 92 ? 5.801 -2.246 -0.698 1 96.75 92 ILE B N 1
ATOM 1563 C CA . ILE B 1 92 ? 6.004 -1.434 0.497 1 96.75 92 ILE B CA 1
ATOM 1564 C C . ILE B 1 92 ? 6.836 -2.213 1.515 1 96.75 92 ILE B C 1
ATOM 1566 O O . ILE B 1 92 ? 6.473 -3.328 1.898 1 96.75 92 ILE B O 1
ATOM 1570 N N . ARG B 1 93 ? 7.832 -1.51 1.958 1 96.81 93 ARG B N 1
ATOM 1571 C CA . ARG B 1 93 ? 8.688 -2.127 2.965 1 96.81 93 ARG B CA 1
ATOM 1572 C C . ARG B 1 93 ? 8.789 -1.251 4.211 1 96.81 93 ARG B C 1
ATOM 1574 O O . ARG B 1 93 ? 9.203 -1.719 5.273 1 96.81 93 ARG B O 1
ATOM 1581 N N . LYS B 1 94 ? 8.484 0.035 4.078 1 95.81 94 LYS B N 1
ATOM 1582 C CA . LYS B 1 94 ? 8.516 0.998 5.172 1 95.81 94 LYS B CA 1
ATOM 1583 C C . LYS B 1 94 ? 7.199 1.762 5.277 1 95.81 94 LYS B C 1
ATOM 1585 O O . LYS B 1 94 ? 6.582 2.084 4.262 1 95.81 94 LYS B O 1
ATOM 1590 N N . LYS B 1 95 ? 6.883 2.033 6.461 1 96.19 95 LYS B N 1
ATOM 1591 C CA . LYS B 1 95 ? 5.668 2.814 6.676 1 96.19 95 LYS B CA 1
ATOM 1592 C C . LYS B 1 95 ? 5.895 3.902 7.719 1 96.19 95 LYS B C 1
ATOM 1594 O O . LYS B 1 95 ? 6.707 3.738 8.633 1 96.19 95 LYS B O 1
ATOM 1599 N N . LEU B 1 96 ? 5.246 4.98 7.605 1 96.19 96 LEU B N 1
ATOM 1600 C CA . LEU B 1 96 ? 5.133 6.016 8.625 1 96.19 96 LEU B CA 1
ATOM 1601 C C . LEU B 1 96 ? 3.93 5.758 9.523 1 96.19 96 LEU B C 1
ATOM 1603 O O . LEU B 1 96 ? 2.787 5.75 9.062 1 96.19 96 LEU B O 1
ATOM 1607 N N . VAL B 1 97 ? 4.203 5.578 10.742 1 95.62 97 VAL B N 1
ATOM 1608 C CA . VAL B 1 97 ? 3.141 5.238 11.68 1 95.62 97 VAL B CA 1
ATOM 1609 C C . VAL B 1 97 ? 2.893 6.41 12.625 1 95.62 97 VAL B C 1
ATOM 1611 O O . VAL B 1 97 ? 3.754 6.75 13.445 1 95.62 97 VAL B O 1
ATOM 1614 N N . PHE B 1 98 ? 1.707 7 12.531 1 93.31 98 PHE B N 1
ATOM 1615 C CA . PHE B 1 98 ? 1.293 8.07 13.43 1 93.31 98 PHE B CA 1
ATOM 1616 C C . PHE B 1 98 ? 0.276 7.57 14.445 1 93.31 98 PHE B C 1
ATOM 1618 O O . PHE B 1 98 ? -0.916 7.477 14.141 1 93.31 98 PHE B O 1
ATOM 1625 N N . LYS B 1 99 ? 0.719 7.262 15.547 1 85.88 99 LYS B N 1
ATOM 1626 C CA . LYS B 1 99 ? -0.103 6.609 16.562 1 85.88 99 LYS B CA 1
ATOM 1627 C C . LYS B 1 99 ? -0.65 7.621 17.562 1 85.88 99 LYS B C 1
ATOM 1629 O O . LYS B 1 99 ? -1.548 7.309 18.344 1 85.88 99 LYS B O 1
ATOM 1634 N N . THR B 1 100 ? -0.258 8.797 17.531 1 81.81 100 THR B N 1
ATOM 1635 C CA . THR B 1 100 ? -0.673 9.766 18.547 1 81.81 100 THR B CA 1
ATOM 1636 C C . THR B 1 100 ? -1.887 10.555 18.062 1 81.81 100 THR B C 1
ATOM 1638 O O . THR B 1 100 ? -2.092 10.727 16.859 1 81.81 100 THR B O 1
ATOM 1641 N N . ARG B 1 101 ? -2.732 10.977 18.984 1 81.06 101 ARG B N 1
ATOM 1642 C CA . ARG B 1 101 ? -3.887 11.82 18.688 1 81.06 101 ARG B CA 1
ATOM 1643 C C . ARG B 1 101 ? -3.451 13.156 18.094 1 81.06 101 ARG B C 1
ATOM 1645 O O . ARG B 1 101 ? -2.43 13.711 18.5 1 81.06 101 ARG B O 1
ATOM 1652 N N . PRO B 1 102 ? -4.199 13.609 17.156 1 79.25 102 PRO B N 1
ATOM 1653 C CA . PRO B 1 102 ? -3.889 14.914 16.562 1 79.25 102 PRO B CA 1
ATOM 1654 C C . PRO B 1 102 ? -3.949 16.047 17.594 1 79.25 102 PRO B C 1
ATOM 1656 O O . PRO B 1 102 ? -4.816 16.047 18.469 1 79.25 102 PRO B O 1
ATOM 1659 N N . ARG B 1 103 ? -2.982 16.875 17.578 1 83.94 103 ARG B N 1
ATOM 1660 C CA . ARG B 1 103 ? -2.945 18.047 18.438 1 83.94 103 ARG B CA 1
ATOM 1661 C C . ARG B 1 103 ? -3.064 19.328 17.609 1 83.94 103 ARG B C 1
ATOM 1663 O O . ARG B 1 103 ? -2.543 19.406 16.484 1 83.94 103 ARG B O 1
ATOM 1670 N N . PRO B 1 104 ? -3.873 20.391 18.156 1 81 104 PRO B N 1
ATOM 1671 C CA . PRO B 1 104 ? -3.936 21.656 17.422 1 81 104 PRO B CA 1
ATOM 1672 C C . PRO B 1 104 ? -2.555 22.25 17.156 1 81 104 PRO B C 1
ATOM 1674 O O . PRO B 1 104 ? -1.647 22.109 17.984 1 81 104 PRO B O 1
ATOM 1677 N N . LEU B 1 105 ? -2.424 22.719 15.844 1 80.38 105 LEU B N 1
ATOM 1678 C CA . LEU B 1 105 ? -1.172 23.375 15.492 1 80.38 105 LEU B CA 1
ATOM 1679 C C . LEU B 1 105 ? -0.981 24.656 16.297 1 80.38 105 LEU B C 1
ATOM 1681 O O . LEU B 1 105 ? -1.805 25.562 16.219 1 80.38 105 LEU B O 1
ATOM 1685 N N . VAL B 1 106 ? -0.581 24.766 17.484 1 69.19 106 VAL B N 1
ATOM 1686 C CA . VAL B 1 106 ? -0.427 25.953 18.297 1 69.19 106 VAL B CA 1
ATOM 1687 C C . VAL B 1 106 ? 0.512 26.938 17.609 1 69.19 106 VAL B C 1
ATOM 1689 O O . VAL B 1 106 ? 1.665 26.609 17.328 1 69.19 106 VAL B O 1
ATOM 1692 N N . LEU B 1 107 ? -0.012 27.891 16.828 1 57.03 107 LEU B N 1
ATOM 1693 C CA . LEU B 1 107 ? 0.794 29 16.328 1 57.03 107 LEU B CA 1
ATOM 1694 C C . LEU B 1 107 ? 1.326 29.844 17.484 1 57.03 107 LEU B C 1
ATOM 1696 O O . LEU B 1 107 ? 0.578 30.188 18.391 1 57.03 107 LEU B O 1
ATOM 1700 N N . SER B 1 108 ? 2.559 29.531 17.891 1 50.81 108 SER B N 1
ATOM 1701 C CA . SER B 1 108 ? 3.119 30.453 18.875 1 50.81 108 SER B CA 1
ATOM 1702 C C . SER B 1 108 ? 2.951 31.891 18.438 1 50.81 108 SER B C 1
ATOM 1704 O O . SER B 1 108 ? 3.555 32.312 17.453 1 50.81 108 SER B O 1
ATOM 1706 N N . THR B 1 109 ? 1.812 32.406 18.344 1 43.34 109 THR B N 1
ATOM 1707 C CA . THR B 1 109 ? 1.718 33.875 18.203 1 43.34 109 THR B CA 1
ATOM 1708 C C . THR B 1 109 ? 2.496 34.562 19.312 1 43.34 109 THR B C 1
ATOM 1710 O O . THR B 1 109 ? 2.104 34.5 20.484 1 43.34 109 THR B O 1
ATOM 1713 N N . SER B 1 110 ? 3.742 34.375 19.391 1 36.5 110 SER B N 1
ATOM 1714 C CA . SER B 1 110 ? 4.418 35.344 20.234 1 36.5 110 SER B CA 1
ATOM 1715 C C . SER B 1 110 ? 4.086 36.781 19.781 1 36.5 110 SER B C 1
ATOM 1717 O O . SER B 1 110 ? 4.781 37.344 18.938 1 36.5 110 SER B O 1
ATOM 1719 N N . ILE B 1 111 ? 2.834 37.25 19.609 1 31.64 111 ILE B N 1
ATOM 1720 C CA . ILE B 1 111 ? 2.801 38.719 19.719 1 31.64 111 ILE B CA 1
ATOM 1721 C C . ILE B 1 111 ? 2.957 39.125 21.172 1 31.64 111 ILE B C 1
ATOM 1723 O O . ILE B 1 111 ? 2.443 38.469 22.078 1 31.64 111 ILE B O 1
#

Secondary structure (DSSP, 8-state):
-EEEEEEBTTB-EEEEEEEE-S-----TT---TTS--EEEEE-STTEEEEEETTEEEEEEEEEEEEEEEEEEE---TT--SSEEEEEEEEEEEEEEEE-SPPEE-------/-EEEEEEBTTB-EEEEEEEE-S-----TT---TTS--EEEEE-STTEEEEEETTEEEEEEEEEEEEEEEEEEE---TT--SSEEEEEEEEEEEEEEEE-SPPEE-------

InterPro domains:
  IPR018607 Chromosome transmission fidelity protein 8 [PF09696] (45-105)

Solvent-accessible surface area (backbone atoms only — not comparable to full-atom values): 11811 Å² total; per-residue (Å²): 102,36,33,37,30,26,28,36,76,93,25,72,42,79,35,36,32,36,36,60,41,68,87,76,70,60,59,87,88,55,74,43,55,52,31,70,56,31,35,39,34,64,53,69,91,57,33,32,33,34,38,39,87,59,24,33,31,50,31,32,62,42,68,49,94,51,51,30,38,32,34,41,68,61,69,70,72,74,72,73,83,63,76,45,53,22,36,31,62,26,36,29,48,41,31,39,41,24,72,37,67,68,35,74,58,74,73,80,70,79,119,101,36,33,37,31,27,28,36,77,92,24,70,43,81,35,36,33,35,37,59,44,68,87,78,70,62,61,87,89,56,74,43,52,52,30,70,57,32,37,38,34,66,54,70,90,56,33,33,33,35,39,39,87,60,24,33,31,49,32,32,62,40,70,49,95,52,53,30,37,32,33,41,69,62,68,68,73,72,71,74,75,64,75,45,54,25,37,31,63,25,35,29,49,40,30,38,40,24,75,38,69,69,36,75,57,75,72,79,69,82,119

Nearest PDB structures (foldseek):
  4oy2-assembly3_F  TM=6.947E-01  e=7.273E-03  Saccharomyces cerevisiae S288C
  8clk-assembly1_F  TM=6.150E-01  e=5.438E-03  Homo sapiens
  8ffz-assembly1_G  TM=5.368E-01  e=1.378E-02  Saccharomyces cerevisiae S288C
  6yj6-assembly1_C  TM=5.182E-01  e=1.330E-01  Saccharomyces cerevisiae
  9gck-assembly1_D  TM=4.917E-01  e=6.622E-02  Saccharomyces cerevisiae

Radius of gyration: 19.91 Å; Cα contacts (8 Å, |Δi|>4): 541; chains: 2; bounding box: 35×80×39 Å